Protein AF-A0A2P8DF38-F1 (afdb_monomer)

Nearest PDB structures (foldseek):
  5sva-assembly1_U  TM=5.992E-01  e=9.156E+00  Saccharomyces cerevisiae

Radius of gyration: 19.3 Å; Cα contacts (8 Å, |Δi|>4): 172; chains: 1; bounding box: 55×49×42 Å

Organism: NCBI:txid648780

Foldseek 3Di:
DPPLVLVLVLQCVVCPPPQLSNLLSQLCSQVVVCVQCVVQWDQDDPPPPVSRRIHGDLVVLVVCLVPPRPDDQLSSLSNQLSSCSNPVRDDDVVCSLVRHDPSSNLSSVQSVCRSVVHDSVVSPPPPPDPPVDPDDQDLVNVLVVLLVVLVVVLVCLVPVVVPDDPDDPVRVVVSVVSNVVSVVVNVVSVVVVD

pLDDT: mean 83.36, std 15.09, range [43.84, 98.25]

Mean predicted aligned error: 13.94 Å

Sequence (194 aa):
MTDTTALAAALATWAHGYLPDEAAVKLLTDSGMLRKVAHLARPGDEFDQDHTRMWIDWTEAADWLDNDGILSGGERRVIAAALSIAEARPVNLGEVLAGVDHNNARHILAALVHVAGLPRTELDRPEPFPSGTNEPVTFEQMRRESFRLLGEAQDVLRSDWRETADLTREQVEARERACAYIDIAKGALDEAGR

Secondary structure (DSSP, 8-state):
---HHHHHHHHHHHHTT-HHHHHHHHHHHHTT-HHHHGGGEEEPPTTSTTS--EEE-HHHHHHHHHHT----HHHHHHHHHHHHHHH-----HHHHHHTS-HHHHHHHHHHHHHHTT--GGGTSS-----TTSSSPPPHHHHHHHHHHHHHHHHHHHHHTTSSS----HHHHHHHHHHHHHHHHHHHHHHHHT-

Solvent-accessible surface area (backbone atoms only — not comparable to full-atom values): 11226 Å² total; per-residue (Å²): 131,83,60,62,67,63,49,46,54,30,35,48,62,54,23,59,94,40,49,36,41,38,20,21,52,48,31,28,49,79,60,60,46,38,80,79,51,53,87,54,48,37,77,50,55,94,81,44,92,74,72,64,42,30,42,69,53,62,68,61,49,49,53,38,57,77,76,69,55,91,60,55,72,38,60,46,37,54,54,49,50,29,43,23,53,52,70,66,46,90,74,61,62,70,60,40,54,74,50,35,56,73,67,52,40,50,34,52,51,53,22,54,34,43,48,68,73,44,77,65,74,73,78,70,49,72,77,71,74,77,80,84,49,101,62,82,81,47,70,68,58,54,45,56,49,50,52,50,56,51,45,52,54,48,48,48,68,63,54,64,62,73,79,73,64,92,71,50,71,67,56,52,54,50,49,53,50,51,49,51,51,44,53,50,51,50,51,54,51,56,60,76,71,111

Structure (mmCIF, N/CA/C/O backbone):
data_AF-A0A2P8DF38-F1
#
_entry.id   AF-A0A2P8DF38-F1
#
loop_
_atom_site.group_PDB
_atom_site.id
_atom_site.type_symbol
_atom_site.label_atom_id
_atom_site.label_alt_id
_atom_site.label_comp_id
_atom_site.label_asym_id
_atom_site.label_entity_id
_atom_site.label_seq_id
_atom_site.pdbx_PDB_ins_code
_atom_site.Cartn_x
_atom_site.Cartn_y
_atom_site.Cartn_z
_atom_site.occupancy
_atom_site.B_iso_or_equiv
_atom_site.auth_seq_id
_atom_site.auth_comp_id
_atom_site.auth_asym_id
_atom_site.auth_atom_id
_atom_site.pdbx_PDB_model_num
ATOM 1 N N . MET A 1 1 ? 19.664 7.413 4.945 1.00 48.25 1 MET A N 1
ATOM 2 C CA . MET A 1 1 ? 18.190 7.455 4.890 1.00 48.25 1 MET A CA 1
ATOM 3 C C . MET A 1 1 ? 17.823 6.944 3.511 1.00 48.25 1 MET A C 1
ATOM 5 O O . MET A 1 1 ? 18.198 7.596 2.548 1.00 48.25 1 MET A O 1
ATOM 9 N N . THR A 1 2 ? 17.280 5.732 3.404 1.00 62.56 2 THR A N 1
ATOM 10 C CA . THR A 1 2 ? 16.944 5.125 2.106 1.00 62.56 2 THR A CA 1
ATOM 11 C C . THR A 1 2 ? 15.873 5.973 1.435 1.00 62.56 2 THR A C 1
ATOM 13 O O . THR A 1 2 ? 14.835 6.231 2.047 1.00 62.56 2 THR A O 1
ATOM 16 N N . ASP A 1 3 ? 16.135 6.441 0.216 1.00 83.06 3 ASP A N 1
ATOM 17 C CA . ASP A 1 3 ? 15.143 7.168 -0.573 1.00 83.06 3 ASP A CA 1
ATOM 18 C C . ASP A 1 3 ? 14.009 6.203 -0.935 1.00 83.06 3 ASP A C 1
ATOM 20 O O . ASP A 1 3 ? 14.141 5.343 -1.805 1.00 83.06 3 ASP A O 1
ATOM 24 N N . THR A 1 4 ? 12.906 6.303 -0.193 1.00 85.62 4 THR A N 1
ATOM 25 C CA . THR A 1 4 ? 11.769 5.384 -0.309 1.00 85.62 4 THR A CA 1
ATOM 26 C C . THR A 1 4 ? 11.045 5.566 -1.644 1.00 85.62 4 THR A C 1
ATOM 28 O O . THR A 1 4 ? 10.438 4.619 -2.127 1.00 85.62 4 THR A O 1
ATOM 31 N N . THR A 1 5 ? 11.164 6.741 -2.271 1.00 86.69 5 THR A N 1
ATOM 32 C CA . THR A 1 5 ? 10.597 7.031 -3.594 1.00 86.69 5 THR A CA 1
ATOM 33 C C . THR A 1 5 ? 11.383 6.316 -4.687 1.00 86.69 5 THR A C 1
ATOM 35 O O . THR A 1 5 ? 10.797 5.651 -5.538 1.00 86.69 5 THR A O 1
ATOM 38 N N . ALA A 1 6 ? 12.717 6.406 -4.646 1.00 87.56 6 ALA A N 1
ATOM 39 C CA . ALA A 1 6 ? 13.575 5.686 -5.585 1.00 87.56 6 ALA A CA 1
ATOM 40 C C . ALA A 1 6 ? 13.421 4.164 -5.433 1.00 87.56 6 ALA A C 1
ATOM 42 O O . ALA A 1 6 ? 13.350 3.444 -6.427 1.00 87.56 6 ALA A O 1
ATOM 43 N N . LEU A 1 7 ? 13.308 3.681 -4.189 1.00 90.38 7 LEU A N 1
ATOM 44 C CA . LEU A 1 7 ? 13.051 2.269 -3.918 1.00 90.38 7 LEU A CA 1
ATOM 45 C C . LEU A 1 7 ? 11.685 1.820 -4.454 1.00 90.38 7 LEU A C 1
ATOM 47 O O . LEU A 1 7 ? 11.609 0.767 -5.078 1.00 90.38 7 LEU A O 1
ATOM 51 N N . ALA A 1 8 ? 10.628 2.613 -4.253 1.00 90.88 8 ALA A N 1
ATOM 52 C CA . ALA A 1 8 ? 9.298 2.300 -4.773 1.00 90.88 8 ALA A CA 1
ATOM 53 C C . ALA A 1 8 ? 9.312 2.129 -6.299 1.00 90.88 8 ALA A C 1
ATOM 55 O O . ALA A 1 8 ? 8.794 1.138 -6.802 1.00 90.88 8 ALA A O 1
ATOM 56 N N . ALA A 1 9 ? 9.971 3.038 -7.026 1.00 88.50 9 ALA A N 1
ATOM 57 C CA . ALA A 1 9 ? 10.095 2.948 -8.481 1.00 88.50 9 ALA A CA 1
ATOM 58 C C . ALA A 1 9 ? 10.880 1.700 -8.935 1.00 88.50 9 ALA A C 1
ATOM 60 O O . ALA A 1 9 ? 10.493 1.029 -9.894 1.00 88.50 9 ALA A O 1
ATOM 61 N N . ALA A 1 10 ? 11.963 1.357 -8.229 1.00 89.69 10 ALA A N 1
ATOM 62 C CA . ALA A 1 10 ? 12.756 0.169 -8.540 1.00 89.69 10 ALA A CA 1
ATOM 63 C C . ALA A 1 10 ? 11.966 -1.130 -8.299 1.00 89.69 10 ALA A C 1
ATOM 65 O O . ALA A 1 10 ? 11.989 -2.025 -9.141 1.00 89.69 10 ALA A O 1
ATOM 66 N N . LEU A 1 11 ? 11.221 -1.209 -7.192 1.00 92.44 11 LEU A N 1
ATOM 67 C CA . LEU A 1 11 ? 10.365 -2.356 -6.883 1.00 92.44 11 LEU A CA 1
ATOM 68 C C . LEU A 1 11 ? 9.173 -2.469 -7.836 1.00 92.44 11 LEU A C 1
ATOM 70 O O . LEU A 1 11 ? 8.826 -3.577 -8.225 1.00 92.44 11 LEU A O 1
ATOM 74 N N . ALA A 1 12 ? 8.570 -1.349 -8.243 1.00 91.12 12 ALA A N 1
ATOM 75 C CA . ALA A 1 12 ? 7.506 -1.346 -9.246 1.00 91.12 12 ALA A CA 1
ATOM 76 C C . ALA A 1 12 ? 8.014 -1.882 -10.593 1.00 91.12 12 ALA A C 1
ATOM 78 O O . ALA A 1 12 ? 7.346 -2.690 -11.230 1.00 91.12 12 ALA A O 1
ATOM 79 N N . THR A 1 13 ? 9.236 -1.499 -10.983 1.00 90.25 13 THR A N 1
ATOM 80 C CA . THR A 1 13 ? 9.899 -2.024 -12.188 1.00 90.25 13 THR A CA 1
ATOM 81 C C . THR A 1 13 ? 10.141 -3.530 -12.093 1.00 90.25 13 THR A C 1
ATOM 83 O O . THR A 1 13 ? 9.917 -4.244 -13.067 1.00 90.25 13 THR A O 1
ATOM 86 N N . TRP A 1 14 ? 10.589 -4.026 -10.935 1.00 90.69 14 TRP A N 1
ATOM 87 C CA . TRP A 1 14 ? 10.793 -5.460 -10.712 1.00 90.69 14 TRP A CA 1
ATOM 88 C C . TRP A 1 14 ? 9.483 -6.254 -10.756 1.00 90.69 14 TRP A C 1
ATOM 90 O O . TRP A 1 14 ? 9.418 -7.277 -11.431 1.00 90.69 14 TRP A O 1
ATOM 100 N N . ALA A 1 15 ? 8.450 -5.768 -10.069 1.00 91.50 15 ALA A N 1
ATOM 101 C CA . ALA A 1 15 ? 7.160 -6.438 -9.966 1.00 91.50 15 ALA A CA 1
ATOM 102 C C . ALA A 1 15 ? 6.367 -6.445 -11.285 1.00 91.50 15 ALA A C 1
ATOM 104 O O . ALA A 1 15 ? 5.436 -7.238 -11.445 1.00 91.50 15 ALA A O 1
ATOM 105 N N . HIS A 1 16 ? 6.714 -5.557 -12.222 1.00 88.31 16 HIS A N 1
ATOM 106 C CA . HIS A 1 16 ? 5.955 -5.347 -13.444 1.00 88.31 16 HIS A CA 1
ATOM 107 C C . HIS A 1 16 ? 5.739 -6.638 -14.247 1.00 88.31 16 HIS A C 1
ATOM 109 O O . HIS A 1 16 ? 6.677 -7.368 -14.572 1.00 88.31 16 HIS A O 1
ATOM 115 N N . GLY A 1 17 ? 4.485 -6.891 -14.618 1.00 86.38 17 GLY A N 1
ATOM 116 C CA . GLY A 1 17 ? 4.065 -8.070 -15.371 1.00 86.38 17 GLY A CA 1
ATOM 117 C C . GLY A 1 17 ? 3.620 -9.249 -14.504 1.00 86.38 17 GLY A C 1
ATOM 118 O O . GLY A 1 17 ? 3.085 -10.218 -15.048 1.00 86.38 17 GLY A O 1
ATOM 119 N N . TYR A 1 18 ? 3.766 -9.169 -13.176 1.00 91.88 18 TYR A N 1
ATOM 120 C CA . TYR A 1 18 ? 3.241 -10.164 -12.244 1.00 91.88 18 TYR A CA 1
ATOM 121 C C . TYR A 1 18 ? 2.309 -9.514 -11.211 1.00 91.88 18 TYR A C 1
ATOM 123 O O . TYR A 1 18 ? 2.733 -8.976 -10.192 1.00 91.88 18 TYR A O 1
ATOM 131 N N . LEU A 1 19 ? 0.999 -9.581 -11.490 1.00 92.12 19 LEU A N 1
ATOM 132 C CA . LEU A 1 19 ? -0.056 -8.878 -10.742 1.00 92.12 19 LEU A CA 1
ATOM 133 C C . LEU A 1 19 ? -0.002 -9.028 -9.206 1.00 92.12 19 LEU A C 1
ATOM 135 O O . LEU A 1 19 ? -0.283 -8.036 -8.530 1.00 92.12 19 LEU A O 1
ATOM 139 N N . PRO A 1 20 ? 0.325 -10.203 -8.625 1.00 96.38 20 PRO A N 1
ATOM 140 C CA . PRO A 1 20 ? 0.475 -10.332 -7.175 1.00 96.38 20 PRO A CA 1
ATOM 141 C C . PRO A 1 20 ? 1.579 -9.437 -6.602 1.00 96.38 20 PRO A C 1
ATOM 143 O O . PRO A 1 20 ? 1.331 -8.704 -5.642 1.00 96.38 20 PRO A O 1
ATOM 146 N N . ASP A 1 21 ? 2.761 -9.431 -7.221 1.00 95.12 21 ASP A N 1
ATOM 147 C CA . ASP A 1 21 ? 3.879 -8.595 -6.777 1.00 95.12 21 ASP A CA 1
ATOM 148 C C . ASP A 1 21 ? 3.571 -7.117 -7.008 1.00 95.12 21 ASP A C 1
ATOM 150 O O . ASP A 1 21 ? 3.809 -6.297 -6.121 1.00 95.12 21 ASP A O 1
ATOM 154 N N . GLU A 1 22 ? 2.970 -6.767 -8.152 1.00 95.06 22 GLU A N 1
ATOM 155 C CA . GLU A 1 22 ? 2.572 -5.383 -8.433 1.00 95.06 22 GLU A CA 1
ATOM 156 C C . GLU A 1 22 ? 1.607 -4.862 -7.362 1.00 95.06 22 GLU A C 1
ATOM 158 O O . GLU A 1 22 ? 1.811 -3.785 -6.798 1.00 95.06 22 GLU A O 1
ATOM 163 N N . ALA A 1 23 ? 0.571 -5.643 -7.041 1.00 96.81 23 ALA A N 1
ATOM 164 C CA . ALA A 1 23 ? -0.415 -5.286 -6.030 1.00 96.81 23 ALA A CA 1
ATOM 165 C C . ALA A 1 23 ? 0.212 -5.163 -4.635 1.00 96.81 23 ALA A C 1
ATOM 167 O O . ALA A 1 23 ? -0.114 -4.226 -3.902 1.00 96.81 23 ALA A O 1
ATOM 168 N N . ALA A 1 24 ? 1.111 -6.076 -4.263 1.00 97.88 24 ALA A N 1
ATOM 169 C CA . ALA A 1 24 ? 1.778 -6.057 -2.966 1.00 97.88 24 ALA A CA 1
ATOM 170 C C . ALA A 1 24 ? 2.739 -4.865 -2.827 1.00 97.88 24 ALA A C 1
ATOM 172 O O . ALA A 1 24 ? 2.680 -4.138 -1.831 1.00 97.88 24 ALA A O 1
ATOM 173 N N . VAL A 1 25 ? 3.576 -4.604 -3.836 1.00 96.06 25 VAL A N 1
ATOM 174 C CA . VAL A 1 25 ? 4.483 -3.443 -3.871 1.00 96.06 25 VAL A CA 1
ATOM 175 C C . VAL A 1 25 ? 3.693 -2.140 -3.818 1.00 96.06 25 VAL A C 1
ATOM 177 O O . VAL A 1 25 ? 4.029 -1.233 -3.047 1.00 96.06 25 VAL A O 1
ATOM 180 N N . LYS A 1 26 ? 2.608 -2.048 -4.589 1.00 95.06 26 LYS A N 1
ATOM 181 C CA . LYS A 1 26 ? 1.742 -0.872 -4.604 1.00 95.06 26 LYS A CA 1
ATOM 182 C C . LYS A 1 26 ? 1.027 -0.670 -3.268 1.00 95.06 26 LYS A C 1
ATOM 184 O O . LYS A 1 26 ? 1.002 0.451 -2.770 1.00 95.06 26 LYS A O 1
ATOM 189 N N . LEU A 1 27 ? 0.528 -1.740 -2.640 1.00 97.81 27 LEU A N 1
ATOM 190 C CA . LEU A 1 27 ? -0.051 -1.682 -1.294 1.00 97.81 27 LEU A CA 1
ATOM 191 C C . LEU A 1 27 ? 0.948 -1.099 -0.293 1.00 97.81 27 LEU A C 1
ATOM 193 O O . LEU A 1 27 ? 0.621 -0.148 0.410 1.00 97.81 27 LEU A O 1
ATOM 197 N N . LEU A 1 28 ? 2.170 -1.636 -0.256 1.00 97.31 28 LEU A N 1
ATOM 198 C CA . LEU A 1 28 ? 3.213 -1.172 0.659 1.00 97.31 28 LEU A CA 1
ATOM 199 C C . LEU A 1 28 ? 3.589 0.293 0.413 1.00 97.31 28 LEU A C 1
ATOM 201 O O . LEU A 1 28 ? 3.847 1.030 1.369 1.00 97.31 28 LEU A O 1
ATOM 205 N N . THR A 1 29 ? 3.632 0.714 -0.848 1.00 95.31 29 THR A N 1
ATOM 206 C CA . THR A 1 29 ? 3.995 2.080 -1.238 1.00 95.31 29 THR A CA 1
ATOM 207 C C . THR A 1 29 ? 2.898 3.071 -0.854 1.00 95.31 29 THR A C 1
ATOM 209 O O . THR A 1 29 ? 3.162 3.994 -0.082 1.00 95.31 29 THR A O 1
ATOM 212 N N . ASP A 1 30 ? 1.661 2.835 -1.298 1.00 90.88 30 ASP A N 1
ATOM 213 C CA . ASP A 1 30 ? 0.522 3.737 -1.087 1.00 90.88 30 ASP A CA 1
ATOM 214 C C . ASP A 1 30 ? 0.140 3.843 0.398 1.00 90.88 30 ASP A C 1
ATOM 216 O O . ASP A 1 30 ? -0.181 4.919 0.902 1.00 90.88 30 ASP A O 1
ATOM 220 N N . SER A 1 31 ? 0.244 2.741 1.150 1.00 91.94 31 SER A N 1
ATOM 221 C CA . SER A 1 31 ? -0.015 2.741 2.594 1.00 91.94 31 SER A CA 1
ATOM 222 C C . SER A 1 31 ? 1.144 3.319 3.422 1.00 91.94 31 SER A C 1
ATOM 224 O O . SER A 1 31 ? 1.074 3.360 4.654 1.00 91.94 31 SER A O 1
ATOM 226 N N . GLY A 1 32 ? 2.268 3.670 2.787 1.00 91.94 32 GLY A N 1
ATOM 227 C CA . GLY A 1 32 ? 3.492 4.104 3.458 1.00 91.94 32 GLY A CA 1
ATOM 228 C C . GLY A 1 32 ? 4.154 3.022 4.322 1.00 91.94 32 GLY A C 1
ATOM 229 O O . GLY A 1 32 ? 4.939 3.355 5.216 1.00 91.94 32 GLY A O 1
ATOM 230 N N . MET A 1 33 ? 3.839 1.739 4.107 1.00 95.25 33 MET A N 1
ATOM 231 C CA . MET A 1 33 ? 4.480 0.613 4.801 1.00 95.25 33 MET A CA 1
ATOM 232 C C . MET A 1 33 ? 5.831 0.238 4.194 1.00 95.25 33 MET A C 1
ATOM 234 O O . MET A 1 33 ? 6.643 -0.368 4.888 1.00 95.25 33 MET A O 1
ATOM 238 N N . LEU A 1 34 ? 6.139 0.681 2.971 1.00 94.69 34 LEU A N 1
ATOM 239 C CA . LEU A 1 34 ? 7.431 0.439 2.331 1.00 94.69 34 LEU A CA 1
ATOM 240 C C . LEU A 1 34 ? 8.600 0.879 3.224 1.00 94.69 34 LEU A C 1
ATOM 242 O O . LEU A 1 34 ? 9.572 0.153 3.369 1.00 94.69 34 LEU A O 1
ATOM 246 N N . ARG A 1 35 ? 8.477 2.000 3.945 1.00 93.38 35 ARG A N 1
ATOM 247 C CA . ARG A 1 35 ? 9.507 2.465 4.899 1.00 93.38 35 ARG A CA 1
ATOM 248 C C . ARG A 1 35 ? 9.825 1.470 6.025 1.00 93.38 35 ARG A C 1
ATOM 250 O O . ARG A 1 35 ? 10.895 1.559 6.615 1.00 93.38 35 ARG A O 1
ATOM 257 N N . LYS A 1 36 ? 8.883 0.584 6.369 1.00 92.94 36 LYS A N 1
ATOM 258 C CA . LYS A 1 36 ? 9.029 -0.424 7.431 1.00 92.94 36 LYS A CA 1
ATOM 259 C C . LYS A 1 36 ? 9.716 -1.685 6.938 1.00 92.94 36 LYS A C 1
ATOM 261 O O . LYS A 1 36 ? 10.320 -2.365 7.750 1.00 92.94 36 LYS A O 1
ATOM 266 N N . VAL A 1 37 ? 9.602 -1.973 5.644 1.00 93.44 37 VAL A N 1
ATOM 267 C CA . VAL A 1 37 ? 10.150 -3.175 5.002 1.00 93.44 37 VAL A CA 1
ATOM 268 C C . VAL A 1 37 ? 11.294 -2.856 4.037 1.00 93.44 37 VAL A C 1
ATOM 270 O O . VAL A 1 37 ? 11.866 -3.755 3.442 1.00 93.44 37 VAL A O 1
ATOM 273 N N . ALA A 1 38 ? 11.678 -1.584 3.890 1.00 92.25 38 ALA A N 1
ATOM 274 C CA . ALA A 1 38 ? 12.703 -1.143 2.945 1.00 92.25 38 ALA A CA 1
ATOM 275 C C . ALA A 1 38 ? 14.071 -1.805 3.172 1.00 92.25 38 ALA A C 1
ATOM 277 O O . ALA A 1 38 ? 14.835 -1.962 2.226 1.00 92.25 38 ALA A O 1
ATOM 278 N N . HIS A 1 39 ? 14.394 -2.195 4.409 1.00 91.56 39 HIS A N 1
ATOM 279 C CA . HIS A 1 39 ? 15.634 -2.913 4.734 1.00 91.56 39 HIS A CA 1
ATOM 280 C C . HIS A 1 39 ? 15.644 -4.372 4.253 1.00 91.56 39 HIS A C 1
ATOM 282 O O . HIS A 1 39 ? 16.703 -4.999 4.248 1.00 91.56 39 HIS A O 1
ATOM 288 N N . LEU A 1 40 ? 14.487 -4.902 3.854 1.00 91.69 40 LEU A N 1
ATOM 289 C CA . LEU A 1 40 ? 14.320 -6.246 3.297 1.00 91.69 40 LEU A CA 1
ATOM 290 C C . LEU A 1 40 ? 14.456 -6.257 1.771 1.00 91.69 40 LEU A C 1
ATOM 292 O O . LEU A 1 40 ? 14.551 -7.322 1.176 1.00 91.69 40 LEU A O 1
ATOM 296 N N . ALA A 1 41 ? 14.503 -5.085 1.129 1.00 91.62 41 ALA A N 1
ATOM 297 C CA . ALA A 1 41 ? 14.801 -5.013 -0.291 1.00 91.62 41 ALA A CA 1
ATOM 298 C C . ALA A 1 41 ? 16.252 -5.448 -0.563 1.00 91.62 41 ALA A C 1
ATOM 300 O O . ALA A 1 41 ? 17.171 -5.176 0.226 1.00 91.62 41 ALA A O 1
ATOM 301 N N . ARG A 1 42 ? 16.457 -6.124 -1.690 1.00 89.00 42 ARG A N 1
ATOM 302 C CA . ARG A 1 42 ? 17.742 -6.663 -2.136 1.00 89.00 42 ARG A CA 1
ATOM 303 C C . ARG A 1 42 ? 18.060 -6.166 -3.544 1.00 89.00 42 ARG A C 1
ATOM 305 O O . ARG A 1 42 ? 17.143 -6.026 -4.353 1.00 89.00 42 ARG A O 1
ATOM 312 N N . PRO A 1 43 ? 19.337 -5.896 -3.859 1.00 85.88 43 PRO A N 1
ATOM 313 C CA . PRO A 1 43 ? 19.740 -5.755 -5.249 1.00 85.88 43 PRO A CA 1
ATOM 314 C C . PRO A 1 43 ? 19.558 -7.100 -5.966 1.00 85.88 43 PRO A C 1
ATOM 316 O O . PRO A 1 43 ? 19.768 -8.154 -5.364 1.00 85.88 43 PRO A O 1
ATOM 319 N N . GLY A 1 44 ? 19.160 -7.062 -7.234 1.00 73.50 44 GLY A N 1
ATOM 320 C CA . GLY A 1 44 ? 19.140 -8.232 -8.106 1.00 73.50 44 GLY A CA 1
ATOM 321 C C . GLY A 1 44 ? 20.540 -8.814 -8.313 1.00 73.50 44 GLY A C 1
ATOM 322 O O . GLY A 1 44 ? 21.553 -8.130 -8.136 1.00 73.50 44 GLY A O 1
ATOM 323 N N . ASP A 1 45 ? 20.585 -10.095 -8.664 1.00 69.00 45 ASP A N 1
ATOM 324 C CA . ASP A 1 45 ? 21.825 -10.860 -8.778 1.00 69.00 45 ASP A CA 1
ATOM 325 C C . ASP A 1 45 ? 22.713 -10.372 -9.939 1.00 69.00 45 ASP A C 1
ATOM 327 O O . ASP A 1 45 ? 22.242 -9.805 -10.923 1.00 69.00 45 ASP A O 1
ATOM 331 N N . GLU A 1 46 ? 24.015 -10.676 -9.877 1.00 53.28 46 GLU A N 1
ATOM 332 C CA . GLU A 1 46 ? 25.018 -10.329 -10.905 1.00 53.28 46 GLU A CA 1
ATOM 333 C C . GLU A 1 46 ? 24.711 -10.922 -12.301 1.00 53.28 46 GLU A C 1
ATOM 335 O O . GLU A 1 46 ? 25.277 -10.490 -13.300 1.00 53.28 46 GLU A O 1
ATOM 340 N N . PHE A 1 47 ? 23.799 -11.894 -12.393 1.00 51.59 47 PHE A N 1
ATOM 341 C CA . PHE A 1 47 ? 23.369 -12.507 -13.655 1.00 51.59 47 PHE A CA 1
ATOM 342 C C . PHE A 1 47 ? 22.094 -11.893 -14.244 1.00 51.59 47 PHE A C 1
ATOM 344 O O . PHE A 1 47 ? 21.716 -12.249 -15.364 1.00 51.59 47 PHE A O 1
ATOM 351 N N . ASP A 1 48 ? 21.445 -10.974 -13.526 1.00 57.31 48 ASP A N 1
ATOM 352 C CA . ASP A 1 48 ? 20.401 -10.138 -14.099 1.00 57.31 48 ASP A CA 1
ATOM 353 C C . ASP A 1 48 ? 21.085 -9.059 -14.947 1.00 57.31 48 ASP A C 1
ATOM 355 O O . ASP A 1 48 ? 21.756 -8.170 -14.421 1.00 57.31 48 ASP A O 1
ATOM 359 N N . GLN A 1 49 ? 20.974 -9.169 -16.276 1.00 49.38 49 GLN A N 1
ATOM 360 C CA . GLN A 1 49 ? 21.699 -8.314 -17.233 1.00 49.38 49 GLN A CA 1
ATOM 361 C C . GLN A 1 49 ? 21.391 -6.820 -17.055 1.00 49.38 49 GLN A C 1
ATOM 363 O O . GLN A 1 49 ? 22.149 -5.977 -17.535 1.00 49.38 49 GLN A O 1
ATOM 368 N N . ASP A 1 50 ? 20.315 -6.497 -16.337 1.00 54.81 50 ASP A N 1
ATOM 369 C CA . ASP A 1 50 ? 19.945 -5.127 -16.019 1.00 54.81 50 ASP A CA 1
ATOM 370 C C . ASP A 1 50 ? 20.644 -4.569 -14.770 1.00 54.81 50 ASP A C 1
ATOM 372 O O . ASP A 1 50 ? 20.605 -3.356 -14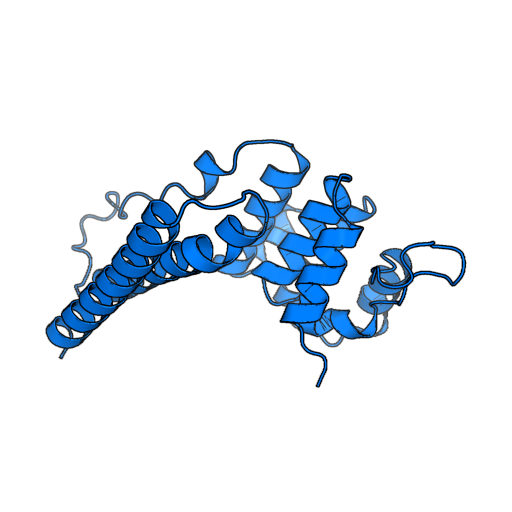.592 1.00 54.81 50 ASP A O 1
ATOM 376 N N . HIS A 1 51 ? 21.295 -5.372 -13.911 1.00 48.28 51 HIS A N 1
ATOM 377 C CA . HIS A 1 51 ? 22.090 -4.953 -12.731 1.00 48.28 51 HIS A CA 1
ATOM 378 C C . HIS A 1 51 ? 21.454 -3.890 -11.791 1.00 48.28 51 HIS A C 1
ATOM 380 O O . HIS A 1 51 ? 22.130 -3.328 -10.928 1.00 48.28 51 HIS A O 1
ATOM 386 N N . THR A 1 52 ? 20.167 -3.571 -11.947 1.00 54.25 52 THR A N 1
ATOM 387 C CA . THR A 1 52 ? 19.523 -2.388 -11.340 1.00 54.25 52 THR A CA 1
ATOM 388 C C . THR A 1 52 ? 18.153 -2.675 -10.744 1.00 54.25 52 THR A C 1
ATOM 390 O O . THR A 1 52 ? 17.530 -1.774 -10.181 1.00 54.25 52 THR A O 1
ATOM 393 N N . ARG A 1 53 ? 17.677 -3.919 -10.808 1.00 72.75 53 ARG A N 1
ATOM 394 C CA . ARG A 1 53 ? 16.363 -4.275 -10.276 1.00 72.75 53 ARG A CA 1
ATOM 395 C C . ARG A 1 53 ? 16.490 -4.562 -8.784 1.00 72.75 53 ARG A C 1
ATOM 397 O O . ARG A 1 53 ? 17.169 -5.497 -8.379 1.00 72.75 53 ARG A O 1
ATOM 404 N N . MET A 1 54 ? 15.893 -3.706 -7.959 1.00 87.50 54 MET A N 1
ATOM 405 C CA . MET A 1 54 ? 15.652 -4.029 -6.552 1.00 87.50 54 MET A CA 1
ATOM 406 C C . MET A 1 54 ? 14.472 -4.992 -6.484 1.00 87.50 54 MET A C 1
ATOM 408 O O . MET A 1 54 ? 13.508 -4.802 -7.218 1.00 87.50 54 MET A O 1
ATOM 412 N N . TRP A 1 55 ? 14.513 -5.961 -5.580 1.00 90.25 55 TRP A N 1
ATOM 413 C CA . TRP A 1 55 ? 13.403 -6.878 -5.328 1.00 90.25 55 TRP A CA 1
ATOM 414 C C . TRP A 1 55 ? 13.165 -7.053 -3.827 1.00 90.25 55 TRP A C 1
ATOM 416 O O . TRP A 1 55 ? 14.022 -6.694 -3.015 1.00 90.25 55 TRP A O 1
ATOM 426 N N . ILE A 1 56 ? 11.990 -7.555 -3.444 1.00 90.88 56 ILE A N 1
ATOM 427 C CA . ILE A 1 56 ? 11.698 -7.957 -2.062 1.00 90.88 56 ILE A CA 1
ATOM 428 C C . ILE A 1 56 ? 11.632 -9.477 -2.010 1.00 90.88 56 ILE A C 1
ATOM 430 O O . ILE A 1 56 ? 10.852 -10.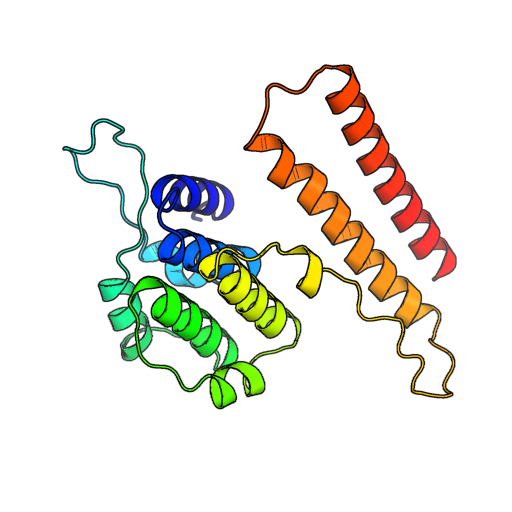088 -2.736 1.00 90.88 56 ILE A O 1
ATOM 434 N N . ASP A 1 57 ? 12.406 -10.068 -1.104 1.00 90.38 57 ASP A N 1
ATOM 435 C CA . ASP A 1 57 ? 12.212 -11.457 -0.709 1.00 90.38 57 ASP A CA 1
ATOM 436 C C . ASP A 1 57 ? 10.999 -11.538 0.223 1.00 90.38 57 ASP A C 1
ATOM 438 O O . ASP A 1 57 ? 11.040 -11.112 1.383 1.00 90.38 57 ASP A O 1
ATOM 442 N N . TRP A 1 58 ? 9.879 -12.021 -0.314 1.00 93.44 58 TRP A N 1
ATOM 443 C CA . TRP A 1 58 ? 8.628 -12.134 0.428 1.00 93.44 58 TRP A CA 1
ATOM 444 C C . TRP A 1 58 ? 8.708 -13.156 1.563 1.00 93.44 58 TRP A C 1
ATOM 446 O O . TRP A 1 58 ? 8.099 -12.930 2.612 1.00 93.44 58 TRP A O 1
ATOM 456 N N . THR A 1 59 ? 9.514 -14.207 1.405 1.00 92.12 59 THR A N 1
ATOM 457 C CA . THR A 1 59 ? 9.765 -15.200 2.450 1.00 92.12 59 THR A CA 1
ATOM 458 C C . THR A 1 59 ? 10.569 -14.568 3.590 1.00 92.12 59 THR A C 1
ATOM 460 O O . THR A 1 59 ? 10.178 -14.673 4.753 1.00 92.12 59 THR A O 1
ATOM 463 N N . GLU A 1 60 ? 11.626 -13.807 3.286 1.00 92.62 60 GLU A N 1
ATOM 464 C CA . GLU A 1 60 ? 12.374 -13.068 4.317 1.00 92.62 60 GLU A CA 1
ATOM 465 C C . GLU A 1 60 ? 11.489 -12.016 5.009 1.00 92.62 60 GLU A C 1
ATOM 467 O O . GLU A 1 60 ? 11.525 -11.842 6.230 1.00 92.62 60 GLU A O 1
ATOM 472 N N . ALA A 1 61 ? 10.641 -11.322 4.246 1.00 94.81 61 ALA A N 1
ATOM 473 C CA . ALA A 1 61 ? 9.705 -10.349 4.796 1.0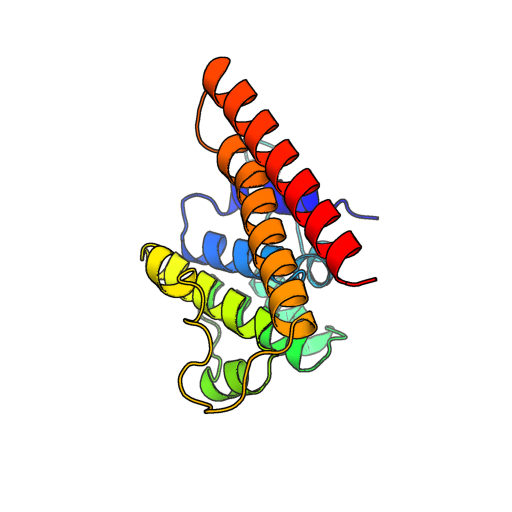0 94.81 61 ALA A CA 1
ATOM 474 C C . ALA A 1 61 ? 8.641 -10.990 5.697 1.00 94.81 61 ALA A C 1
ATOM 476 O O . ALA A 1 61 ? 8.226 -10.386 6.692 1.00 94.81 61 ALA A O 1
ATOM 477 N N . ALA A 1 62 ? 8.219 -12.210 5.375 1.00 95.12 62 ALA A N 1
ATOM 478 C CA . ALA A 1 62 ? 7.332 -13.013 6.195 1.00 95.12 62 ALA A CA 1
ATOM 479 C C . ALA A 1 62 ? 7.981 -13.415 7.522 1.00 95.12 62 ALA A C 1
ATOM 481 O O . ALA A 1 62 ? 7.367 -13.211 8.574 1.00 95.12 62 ALA A O 1
ATOM 482 N N . ASP A 1 63 ? 9.219 -13.899 7.475 1.00 95.19 63 ASP A N 1
ATOM 483 C CA . ASP A 1 63 ? 9.985 -14.263 8.665 1.00 95.19 63 ASP A CA 1
ATOM 484 C C . ASP A 1 63 ? 10.226 -13.047 9.567 1.00 95.19 63 ASP A C 1
ATOM 486 O O . ASP A 1 63 ? 10.007 -13.111 10.782 1.00 95.19 63 ASP A O 1
ATOM 490 N N . TRP A 1 64 ? 10.593 -11.907 8.978 1.00 95.69 64 TRP A N 1
ATOM 491 C CA . TRP A 1 64 ? 10.757 -10.654 9.710 1.00 95.69 64 TRP A CA 1
ATOM 492 C C . TRP A 1 64 ? 9.447 -10.193 10.359 1.00 95.69 64 TRP A C 1
ATOM 494 O O . TRP A 1 64 ? 9.450 -9.764 11.516 1.00 95.69 64 TRP A O 1
ATOM 504 N N . LEU A 1 65 ? 8.313 -10.287 9.652 1.00 95.50 65 LEU A N 1
ATOM 505 C CA . LEU A 1 65 ? 7.010 -9.907 10.203 1.00 95.50 65 LEU A CA 1
ATOM 506 C C . LEU A 1 65 ? 6.690 -10.726 11.459 1.00 95.50 65 LEU A C 1
ATOM 508 O O . LEU A 1 65 ? 6.221 -10.161 12.453 1.00 95.50 65 LEU A O 1
ATOM 512 N N . ASP A 1 66 ? 6.946 -12.031 11.423 1.00 93.69 66 ASP A N 1
ATOM 513 C CA . ASP A 1 66 ? 6.577 -12.957 12.491 1.00 93.69 66 ASP A CA 1
ATOM 514 C C . ASP A 1 66 ? 7.489 -12.833 13.719 1.00 93.69 66 ASP A C 1
ATOM 516 O O . ASP A 1 66 ? 7.000 -12.926 14.847 1.00 93.69 66 ASP A O 1
ATOM 520 N N . ASN A 1 67 ? 8.782 -12.561 13.515 1.00 91.31 67 ASN A N 1
ATOM 521 C CA . ASN A 1 67 ? 9.786 -12.670 14.576 1.00 91.31 67 ASN A CA 1
ATOM 522 C C . ASN A 1 67 ? 10.356 -11.325 15.056 1.00 91.31 67 ASN A C 1
ATOM 524 O O . ASN A 1 67 ? 10.597 -11.158 16.251 1.00 91.31 67 ASN A O 1
ATOM 528 N N . ASP A 1 68 ? 10.525 -10.347 14.162 1.00 86.25 68 ASP A N 1
ATOM 529 C CA . ASP A 1 68 ? 11.377 -9.172 14.413 1.00 86.25 68 ASP A CA 1
ATOM 530 C C . ASP A 1 68 ? 10.657 -7.824 14.222 1.00 86.25 68 ASP A C 1
ATOM 532 O O . ASP A 1 68 ? 11.150 -6.763 14.622 1.00 86.25 68 ASP A O 1
ATOM 536 N N . GLY A 1 69 ? 9.473 -7.836 13.608 1.00 79.38 69 GLY A N 1
ATOM 537 C CA . GLY A 1 69 ? 8.732 -6.636 13.235 1.00 79.38 69 GLY A CA 1
ATOM 538 C C . GLY A 1 69 ? 8.176 -5.855 14.430 1.00 79.38 69 GLY A C 1
ATOM 539 O O . GLY A 1 69 ? 7.119 -6.190 14.977 1.00 79.38 69 GLY A O 1
ATOM 540 N N . ILE A 1 70 ? 8.816 -4.733 14.777 1.00 89.19 70 ILE A N 1
ATOM 541 C CA . ILE A 1 70 ? 8.261 -3.743 15.714 1.00 89.19 70 ILE A CA 1
ATOM 542 C C . ILE A 1 70 ? 7.234 -2.876 14.976 1.00 89.19 70 ILE A C 1
ATOM 544 O O . ILE A 1 70 ? 7.554 -1.855 14.360 1.00 89.19 70 ILE A O 1
ATOM 548 N N . LEU A 1 71 ? 5.978 -3.313 15.032 1.00 92.50 71 LEU A N 1
ATOM 549 C CA . LEU A 1 71 ? 4.854 -2.736 14.301 1.00 92.50 71 LEU A CA 1
ATOM 550 C C . LEU A 1 71 ? 3.649 -2.570 15.222 1.00 92.50 71 LEU A C 1
ATOM 552 O O . LEU A 1 71 ? 3.385 -3.409 16.085 1.00 92.50 71 LEU A O 1
ATOM 556 N N . SER A 1 72 ? 2.871 -1.516 14.997 1.00 93.00 72 SER A N 1
ATOM 557 C CA . SER A 1 72 ? 1.514 -1.444 15.533 1.00 93.00 72 SER A CA 1
ATOM 558 C C . SER A 1 72 ? 0.633 -2.544 14.929 1.00 93.00 72 SER A C 1
ATOM 560 O O . SER A 1 72 ? 0.925 -3.103 13.869 1.00 93.00 72 SER A O 1
ATOM 562 N N . GLY A 1 73 ? -0.491 -2.841 15.588 1.00 91.94 73 GLY A N 1
ATOM 563 C CA . GLY A 1 73 ? -1.428 -3.859 15.108 1.00 91.94 73 GLY A CA 1
ATOM 564 C C . GLY A 1 73 ? -1.980 -3.573 13.705 1.00 91.94 73 GLY A C 1
ATOM 565 O O . GLY A 1 73 ? -2.173 -4.511 12.939 1.00 91.94 73 GLY A O 1
ATOM 566 N N . GLY A 1 74 ? -2.201 -2.301 13.357 1.00 92.19 74 GLY A N 1
ATOM 567 C CA . GLY A 1 74 ? -2.657 -1.902 12.022 1.00 92.19 74 GLY A CA 1
ATOM 568 C C . GLY A 1 74 ? -1.568 -2.072 10.960 1.00 92.19 74 GLY A C 1
ATOM 569 O O . GLY A 1 74 ? -1.804 -2.718 9.944 1.00 92.19 74 GLY A O 1
ATOM 570 N N . GLU A 1 75 ? -0.350 -1.583 11.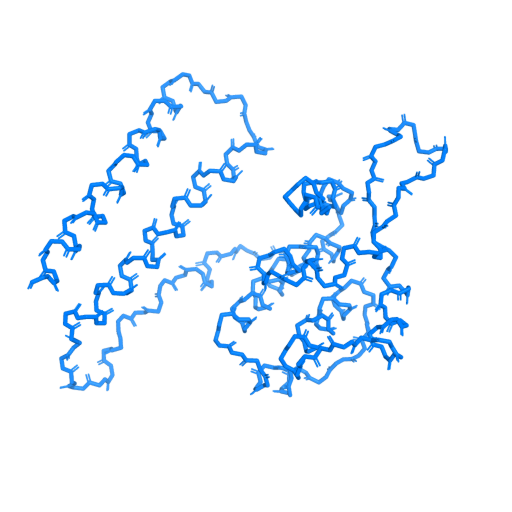226 1.00 95.25 75 GLU A N 1
ATOM 571 C CA . GLU A 1 75 ? 0.799 -1.737 10.313 1.00 95.25 75 GLU A CA 1
ATOM 572 C C . GLU A 1 75 ? 1.085 -3.218 10.017 1.00 95.25 75 GLU A C 1
ATOM 574 O O . GLU A 1 75 ? 1.264 -3.607 8.863 1.00 95.25 75 GLU A O 1
ATOM 579 N N . ARG A 1 76 ? 1.046 -4.065 11.055 1.00 96.88 76 ARG A N 1
ATOM 580 C CA . ARG A 1 76 ? 1.212 -5.518 10.931 1.00 96.88 76 ARG A CA 1
ATOM 581 C C . ARG A 1 76 ? 0.167 -6.144 10.005 1.00 96.88 76 ARG A C 1
ATOM 583 O O . ARG A 1 76 ? 0.527 -6.979 9.184 1.00 96.88 76 ARG A O 1
ATOM 590 N N . ARG A 1 77 ? -1.106 -5.745 10.108 1.00 97.38 77 ARG A N 1
ATOM 591 C CA . ARG A 1 77 ? -2.192 -6.266 9.253 1.00 97.38 77 ARG A CA 1
ATOM 592 C C . ARG A 1 77 ? -2.046 -5.833 7.796 1.00 97.38 77 ARG A C 1
ATOM 594 O O . ARG A 1 77 ? -2.320 -6.639 6.915 1.00 97.38 77 ARG A O 1
ATOM 601 N N . VAL A 1 78 ? -1.592 -4.605 7.537 1.00 98.06 78 VAL A N 1
ATOM 602 C CA . VAL A 1 78 ? -1.334 -4.128 6.166 1.00 98.06 78 VAL A CA 1
ATOM 603 C C . VAL A 1 78 ? -0.197 -4.919 5.519 1.00 98.06 78 VAL A C 1
ATOM 605 O O . VAL A 1 78 ? -0.351 -5.402 4.401 1.00 98.06 78 VAL A O 1
ATOM 608 N N . ILE A 1 79 ? 0.917 -5.119 6.231 1.00 97.69 79 ILE A N 1
ATOM 609 C CA . ILE A 1 79 ? 2.047 -5.911 5.717 1.00 97.69 79 ILE A CA 1
ATOM 610 C C . ILE A 1 79 ? 1.643 -7.384 5.546 1.00 97.69 79 ILE A C 1
ATOM 612 O O . ILE A 1 79 ? 1.959 -7.986 4.525 1.00 97.69 79 ILE A O 1
ATOM 616 N N . ALA A 1 80 ? 0.873 -7.950 6.482 1.00 97.62 80 ALA A N 1
ATOM 617 C CA . ALA A 1 80 ? 0.332 -9.302 6.343 1.00 97.62 80 ALA A CA 1
ATOM 618 C C . ALA A 1 80 ? -0.566 -9.445 5.103 1.00 97.62 80 ALA A C 1
ATOM 620 O O . ALA A 1 80 ? -0.488 -10.456 4.411 1.00 97.62 80 ALA A O 1
ATOM 621 N N . ALA A 1 81 ? -1.388 -8.437 4.793 1.00 98.25 81 ALA A N 1
ATOM 622 C CA . ALA A 1 81 ? -2.195 -8.426 3.577 1.00 98.25 81 ALA A CA 1
ATOM 623 C C . ALA A 1 81 ? -1.321 -8.388 2.312 1.00 98.25 81 ALA A C 1
ATOM 625 O O . ALA A 1 81 ? -1.582 -9.148 1.386 1.00 98.25 81 ALA A O 1
ATOM 626 N N . ALA A 1 82 ? -0.256 -7.578 2.287 1.00 98.19 82 ALA A N 1
ATOM 627 C CA . ALA A 1 82 ? 0.689 -7.550 1.166 1.00 98.19 82 ALA A CA 1
ATOM 628 C C . ALA A 1 82 ? 1.362 -8.916 0.942 1.00 98.19 82 ALA A C 1
ATOM 630 O O . ALA A 1 82 ? 1.375 -9.413 -0.180 1.00 98.19 82 ALA A O 1
ATOM 631 N N . LEU A 1 83 ? 1.831 -9.568 2.011 1.00 97.75 83 LEU A N 1
ATOM 632 C CA . LEU A 1 83 ? 2.418 -10.913 1.937 1.00 97.75 83 LEU A CA 1
ATOM 633 C C . LEU A 1 83 ? 1.400 -11.983 1.526 1.00 97.75 83 LEU A C 1
ATOM 635 O O . LEU A 1 83 ? 1.738 -12.937 0.833 1.00 97.75 83 LEU A O 1
ATOM 639 N N . SER A 1 84 ? 0.145 -11.832 1.954 1.00 97.88 84 SER A N 1
ATOM 640 C CA . SER A 1 84 ? -0.945 -12.711 1.532 1.00 97.88 84 SER A CA 1
ATOM 641 C C . SER A 1 84 ? -1.192 -12.619 0.032 1.00 97.88 84 SER A C 1
ATOM 643 O O . SER A 1 84 ? -1.392 -13.637 -0.621 1.00 97.88 84 SER A O 1
ATOM 645 N N . ILE A 1 85 ? -1.137 -11.405 -0.518 1.00 97.75 85 ILE A N 1
ATOM 646 C CA . ILE A 1 85 ? -1.289 -11.164 -1.951 1.00 97.75 85 ILE A CA 1
ATOM 647 C C . ILE A 1 85 ? -0.091 -11.736 -2.721 1.00 97.75 85 ILE A C 1
ATOM 649 O O . ILE A 1 85 ? -0.309 -12.467 -3.680 1.00 97.75 85 ILE A O 1
ATOM 653 N N . ALA A 1 86 ? 1.143 -11.453 -2.292 1.00 96.56 86 ALA A N 1
ATOM 654 C CA . ALA A 1 86 ? 2.358 -11.852 -3.008 1.00 96.56 86 ALA A CA 1
ATOM 655 C C . ALA A 1 86 ? 2.657 -13.365 -2.952 1.00 96.56 86 ALA A C 1
ATOM 657 O O . ALA A 1 86 ? 2.937 -13.985 -3.975 1.00 96.56 86 ALA A O 1
ATOM 658 N N . GLU A 1 87 ? 2.564 -13.977 -1.767 1.00 94.06 87 GLU A N 1
ATOM 659 C CA . GLU A 1 87 ? 2.996 -15.364 -1.511 1.00 94.06 87 GLU A CA 1
ATOM 660 C C . GLU A 1 87 ? 1.863 -16.289 -1.031 1.00 94.06 87 GLU A C 1
ATOM 662 O O . GLU A 1 87 ? 2.108 -17.383 -0.522 1.00 94.06 87 GLU A O 1
ATOM 667 N N . ALA A 1 88 ? 0.599 -15.876 -1.166 1.00 91.44 88 ALA A N 1
ATOM 668 C CA . ALA A 1 88 ? -0.558 -16.655 -0.712 1.00 91.44 88 ALA A CA 1
ATOM 669 C C . ALA A 1 88 ? -0.518 -17.025 0.790 1.00 91.44 88 ALA A C 1
ATOM 671 O O . A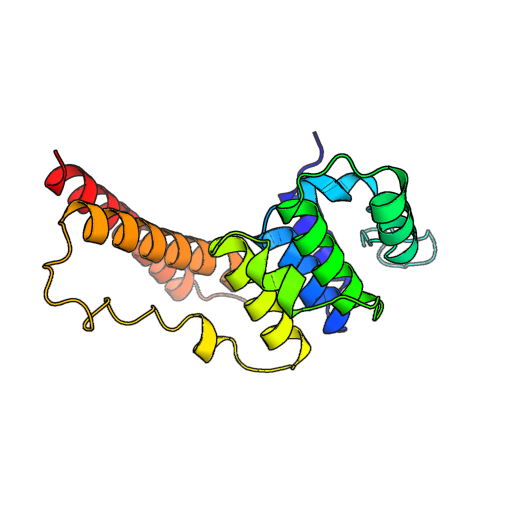LA A 1 88 ? -1.125 -18.015 1.215 1.00 91.44 88 ALA A O 1
ATOM 672 N N . ARG A 1 89 ? 0.162 -16.223 1.628 1.00 94.38 89 ARG A N 1
ATOM 673 C CA . ARG A 1 89 ? 0.154 -16.420 3.087 1.00 94.38 89 ARG A CA 1
ATOM 674 C C . ARG A 1 89 ? -1.272 -16.282 3.638 1.00 94.38 89 ARG A C 1
ATOM 676 O O . ARG A 1 89 ? -1.964 -15.318 3.307 1.00 94.38 89 ARG A O 1
ATOM 683 N N . PRO A 1 90 ? -1.739 -17.198 4.501 1.00 94.81 90 PRO A N 1
ATOM 684 C CA . PRO A 1 90 ? -3.106 -17.151 5.002 1.00 94.81 90 PRO A CA 1
ATOM 685 C C . PRO A 1 90 ? -3.315 -15.965 5.950 1.00 94.81 90 PRO A C 1
ATOM 687 O O . PRO A 1 90 ? -2.564 -15.778 6.906 1.00 94.81 90 PRO A O 1
ATOM 690 N N . VAL A 1 91 ? -4.386 -15.200 5.724 1.00 96.12 91 VAL A N 1
ATOM 691 C CA . VAL A 1 91 ? -4.849 -14.132 6.623 1.00 96.12 91 VAL A CA 1
ATOM 692 C C . VAL A 1 91 ? -6.357 -14.223 6.836 1.00 96.12 91 VAL A C 1
ATOM 694 O O . VAL A 1 91 ? -7.106 -14.635 5.950 1.00 96.12 91 VAL A O 1
ATOM 697 N N . ASN A 1 92 ? -6.828 -13.796 8.008 1.00 96.25 92 ASN A N 1
ATOM 698 C CA . ASN A 1 92 ? -8.254 -13.593 8.246 1.00 96.25 92 ASN A CA 1
ATOM 699 C C . ASN A 1 92 ? -8.652 -12.192 7.758 1.00 96.25 92 ASN A C 1
ATOM 701 O O . ASN A 1 92 ? -8.432 -11.204 8.457 1.00 96.25 92 ASN A O 1
ATOM 705 N N . LEU A 1 93 ? -9.249 -12.101 6.565 1.00 94.75 93 LEU A N 1
ATOM 706 C CA . LEU A 1 93 ? -9.633 -10.816 5.964 1.00 94.75 93 LEU A CA 1
ATOM 707 C C . LEU A 1 93 ? -10.586 -9.995 6.846 1.00 94.75 93 LEU A C 1
ATOM 709 O O . LEU A 1 93 ? -10.456 -8.774 6.897 1.00 94.75 93 LEU A O 1
ATOM 713 N N . GLY A 1 94 ? -11.504 -10.641 7.574 1.00 94.31 94 GLY A N 1
ATOM 714 C CA . GLY A 1 94 ? -12.420 -9.946 8.482 1.00 94.31 94 GLY A CA 1
ATOM 715 C C . GLY A 1 94 ? -11.676 -9.237 9.615 1.00 94.31 94 GLY A C 1
ATOM 716 O O . GLY A 1 94 ? -11.940 -8.073 9.905 1.00 94.31 94 GLY A O 1
ATOM 717 N N . GLU A 1 95 ? -10.687 -9.906 10.208 1.00 95.00 95 GLU A N 1
ATOM 718 C CA . GLU A 1 95 ? -9.833 -9.309 11.239 1.00 95.00 95 GLU A CA 1
ATOM 719 C C . GLU A 1 95 ? -8.849 -8.281 10.681 1.00 95.00 95 GLU A C 1
ATOM 721 O O . GLU A 1 95 ? -8.530 -7.307 11.366 1.00 95.00 95 GLU A O 1
ATOM 726 N N . VAL A 1 96 ? -8.338 -8.490 9.466 1.00 96.88 96 VAL A N 1
ATOM 727 C CA . VAL A 1 96 ? -7.467 -7.522 8.791 1.00 96.88 96 VAL A CA 1
ATOM 728 C C . VAL A 1 96 ? -8.223 -6.214 8.590 1.00 96.88 96 VAL A C 1
ATOM 730 O O . VAL A 1 96 ? -7.776 -5.183 9.085 1.00 96.88 96 VAL A O 1
ATOM 733 N N . LEU A 1 97 ? -9.391 -6.262 7.945 1.00 94.06 97 LEU A N 1
ATOM 734 C CA . LEU A 1 97 ? -10.160 -5.070 7.587 1.00 94.06 97 LEU A CA 1
ATOM 735 C C . LEU A 1 97 ? -10.756 -4.357 8.807 1.00 94.06 97 LEU A C 1
ATOM 737 O O . LEU A 1 97 ? -10.751 -3.132 8.850 1.00 94.06 97 LEU A O 1
ATOM 741 N N . ALA A 1 98 ? -11.218 -5.093 9.822 1.00 90.12 98 ALA A N 1
ATOM 742 C CA . ALA A 1 98 ? -11.728 -4.485 11.054 1.00 90.12 98 ALA A CA 1
ATOM 743 C C . ALA A 1 98 ? -10.621 -3.882 11.941 1.00 90.12 98 ALA A C 1
ATOM 745 O O . ALA A 1 98 ? -10.909 -3.098 12.844 1.00 90.12 98 ALA A O 1
ATOM 746 N N . GLY A 1 99 ? -9.363 -4.278 11.725 1.00 88.69 99 GLY A N 1
ATOM 747 C CA . GLY A 1 99 ? -8.224 -3.907 12.563 1.00 88.69 99 GLY A CA 1
ATOM 748 C C . GLY A 1 99 ? -7.313 -2.821 11.989 1.00 88.69 99 GLY A C 1
ATOM 749 O O . GLY A 1 99 ? -6.272 -2.547 12.592 1.00 88.69 99 GLY A O 1
ATOM 750 N N . VAL A 1 100 ? -7.663 -2.233 10.843 1.00 92.69 100 VAL A N 1
ATOM 751 C CA . VAL A 1 100 ? -6.933 -1.128 10.201 1.00 92.69 100 VAL A CA 1
ATOM 752 C C . VAL A 1 100 ? -7.798 0.132 10.143 1.00 92.69 100 VAL A C 1
ATOM 754 O O . VAL A 1 100 ? -9.022 0.066 10.224 1.00 92.69 100 VAL A O 1
ATOM 757 N N . ASP A 1 101 ? -7.168 1.300 10.014 1.00 84.81 101 ASP A N 1
ATOM 758 C CA . ASP A 1 101 ? -7.897 2.544 9.759 1.00 84.81 101 ASP A CA 1
ATOM 759 C C . ASP A 1 101 ? -8.497 2.586 8.340 1.00 84.81 101 ASP A C 1
ATOM 761 O O . ASP A 1 101 ? -8.180 1.772 7.470 1.00 84.81 101 ASP A O 1
ATOM 765 N N . HIS A 1 102 ? -9.364 3.573 8.105 1.00 83.69 102 HIS A N 1
ATOM 766 C CA . HIS A 1 102 ? -10.083 3.727 6.842 1.00 83.69 102 HIS A CA 1
ATOM 767 C C . HIS A 1 102 ? -9.155 3.870 5.624 1.00 83.69 102 HIS A C 1
ATOM 769 O O . HIS A 1 102 ? -9.442 3.305 4.571 1.00 83.69 102 HIS A O 1
ATOM 775 N N . ASN A 1 103 ? -8.028 4.576 5.754 1.00 85.06 103 ASN A N 1
ATOM 776 C CA . ASN A 1 103 ? -7.106 4.778 4.635 1.00 85.06 103 ASN A CA 1
ATOM 777 C C . ASN A 1 103 ? -6.403 3.467 4.279 1.00 85.06 103 ASN A C 1
ATOM 779 O O . ASN A 1 103 ? -6.356 3.073 3.117 1.00 85.06 103 ASN A O 1
ATOM 783 N N . ASN A 1 104 ? -5.914 2.747 5.286 1.00 89.31 104 ASN A N 1
ATOM 784 C CA . ASN A 1 104 ? -5.292 1.443 5.097 1.00 89.31 104 ASN A CA 1
ATOM 785 C C . ASN A 1 104 ? -6.276 0.398 4.547 1.00 89.31 104 ASN A C 1
ATOM 787 O O . ASN A 1 104 ? -5.898 -0.383 3.676 1.00 89.31 104 ASN A O 1
ATOM 791 N N . ALA A 1 105 ? -7.547 0.428 4.962 1.00 91.69 105 ALA A N 1
ATOM 792 C CA . ALA A 1 105 ? -8.588 -0.407 4.362 1.00 91.69 105 ALA A CA 1
ATOM 793 C C . ALA A 1 105 ? -8.769 -0.110 2.862 1.00 91.69 105 ALA A C 1
ATOM 795 O O . ALA A 1 105 ? -8.822 -1.040 2.057 1.00 91.69 105 ALA A O 1
ATOM 796 N N . ARG A 1 106 ? -8.804 1.172 2.465 1.00 91.88 106 ARG A N 1
ATOM 797 C CA . ARG A 1 106 ? -8.894 1.571 1.048 1.00 91.88 106 ARG A CA 1
ATOM 798 C C . ARG A 1 106 ? -7.696 1.083 0.232 1.00 91.88 106 ARG A C 1
ATOM 800 O O . ARG A 1 106 ? -7.898 0.574 -0.867 1.00 91.88 106 ARG A O 1
ATOM 807 N N . HIS A 1 107 ? -6.476 1.176 0.763 1.00 94.12 107 HIS A N 1
ATOM 808 C CA . HIS A 1 107 ? -5.283 0.663 0.077 1.00 94.12 107 HIS A CA 1
ATOM 809 C C . HIS A 1 107 ? -5.331 -0.856 -0.113 1.00 94.12 107 HIS A C 1
ATOM 811 O O . HIS A 1 107 ? -5.037 -1.340 -1.204 1.00 94.12 107 HIS A O 1
ATOM 817 N N . ILE A 1 108 ? -5.759 -1.606 0.909 1.00 96.25 108 ILE A N 1
ATOM 818 C CA . ILE A 1 108 ? -5.928 -3.064 0.807 1.00 96.25 108 ILE A CA 1
ATOM 819 C C . ILE A 1 108 ? -6.955 -3.404 -0.279 1.00 96.25 108 ILE A C 1
ATOM 821 O O . ILE A 1 108 ? -6.681 -4.237 -1.137 1.00 96.25 108 ILE A O 1
ATOM 825 N N . LEU A 1 109 ? -8.111 -2.733 -0.295 1.00 94.62 109 LEU A N 1
ATOM 826 C CA . LEU A 1 109 ? -9.124 -2.946 -1.333 1.00 94.62 109 LEU A CA 1
ATOM 827 C C . LEU A 1 109 ? -8.585 -2.624 -2.733 1.00 94.62 109 LEU A C 1
ATOM 829 O O . LEU A 1 109 ? -8.816 -3.394 -3.663 1.00 94.62 109 LEU A O 1
ATOM 833 N N . ALA A 1 110 ? -7.833 -1.530 -2.885 1.00 91.62 110 ALA A N 1
ATOM 834 C CA . ALA A 1 110 ? -7.219 -1.162 -4.158 1.00 91.62 110 ALA A CA 1
ATOM 835 C C . ALA A 1 110 ? -6.222 -2.224 -4.648 1.00 91.62 110 ALA A C 1
ATOM 837 O O . ALA A 1 110 ? -6.204 -2.539 -5.836 1.00 91.62 110 ALA A O 1
ATOM 838 N N . ALA A 1 111 ? -5.443 -2.818 -3.741 1.00 95.38 111 ALA A N 1
ATOM 839 C CA . ALA A 1 111 ? -4.538 -3.917 -4.063 1.00 95.38 111 ALA A CA 1
ATOM 840 C C . ALA A 1 111 ? -5.295 -5.189 -4.483 1.00 95.38 111 ALA A C 1
ATOM 842 O O . ALA A 1 111 ? -4.907 -5.840 -5.450 1.00 95.38 111 ALA A O 1
ATOM 843 N N . LEU A 1 112 ? -6.413 -5.511 -3.818 1.00 95.06 112 LEU A N 1
ATOM 844 C CA . LEU A 1 112 ? -7.267 -6.645 -4.194 1.00 95.06 112 LEU A CA 1
ATOM 845 C C . LEU A 1 112 ? -7.917 -6.456 -5.573 1.00 95.06 112 LEU A C 1
ATOM 847 O O . LEU A 1 112 ? -8.014 -7.403 -6.349 1.00 95.06 112 LEU A O 1
ATOM 851 N N . VAL A 1 113 ? -8.335 -5.233 -5.902 1.00 93.19 113 VAL A N 1
ATOM 852 C CA . VAL A 1 113 ? -8.838 -4.891 -7.241 1.00 93.19 113 VAL A CA 1
ATOM 853 C C . VAL A 1 113 ? -7.736 -5.023 -8.293 1.00 93.19 113 VAL A C 1
ATOM 855 O O . VAL A 1 113 ? -7.984 -5.608 -9.347 1.00 93.19 113 VAL A O 1
ATOM 858 N N . HIS A 1 114 ? -6.518 -4.562 -7.986 1.00 91.56 114 HIS A N 1
ATOM 859 C CA . HIS A 1 114 ? -5.359 -4.684 -8.878 1.00 91.56 114 HIS A CA 1
ATOM 860 C C . HIS A 1 114 ? -5.007 -6.143 -9.172 1.00 91.56 114 HIS A C 1
ATOM 862 O O . HIS A 1 114 ? -4.941 -6.532 -10.334 1.00 91.56 114 HIS A O 1
ATOM 868 N N . VAL A 1 115 ? -4.850 -6.978 -8.137 1.00 94.69 115 VAL A N 1
ATOM 869 C CA . VAL A 1 115 ? -4.494 -8.396 -8.327 1.00 94.6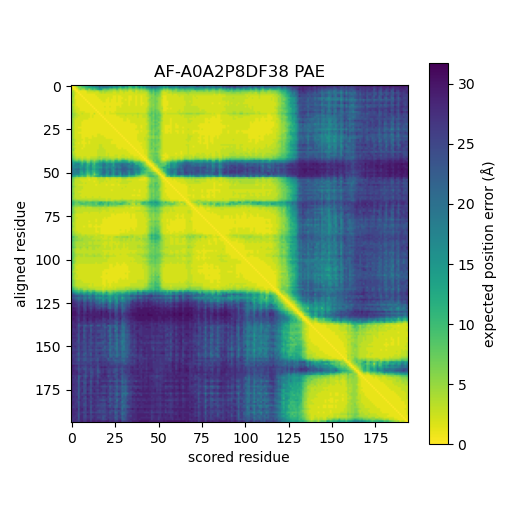9 115 VAL A CA 1
ATOM 870 C C . VAL A 1 115 ? -5.599 -9.183 -9.039 1.00 94.69 115 VAL A C 1
ATOM 872 O O . VAL A 1 115 ? -5.314 -10.131 -9.766 1.00 94.69 115 VAL A O 1
ATOM 875 N N . ALA A 1 116 ? -6.861 -8.768 -8.892 1.00 92.38 116 ALA A N 1
ATOM 876 C CA . ALA A 1 116 ? -7.988 -9.334 -9.630 1.00 92.38 116 ALA A CA 1
ATOM 877 C C . ALA A 1 116 ? -8.040 -8.893 -11.109 1.00 92.38 116 ALA A C 1
ATOM 879 O O . ALA A 1 116 ? -8.908 -9.363 -11.848 1.00 92.38 116 ALA A O 1
ATOM 880 N N . GLY A 1 117 ? -7.154 -7.990 -11.549 1.00 87.56 117 GLY A N 1
ATOM 881 C CA . GLY A 1 117 ? -7.153 -7.430 -12.902 1.00 87.56 117 GLY A CA 1
ATOM 882 C C . GLY A 1 117 ? -8.371 -6.547 -13.192 1.00 87.56 117 GLY A C 1
ATOM 883 O O . GLY A 1 117 ? -8.757 -6.382 -14.350 1.00 87.56 117 GLY A O 1
ATOM 884 N N . LEU A 1 118 ? -9.016 -6.020 -12.148 1.00 84.19 118 LEU A N 1
ATOM 885 C CA . LEU A 1 118 ? -10.217 -5.203 -12.267 1.00 84.19 118 LEU A CA 1
ATOM 886 C C . LEU A 1 118 ? -9.855 -3.715 -12.406 1.00 84.19 118 LEU A C 1
ATOM 888 O O . LEU A 1 118 ? -8.881 -3.248 -11.811 1.00 84.19 118 LEU A O 1
ATOM 892 N N . PRO A 1 119 ? -10.644 -2.929 -13.159 1.00 73.88 119 PRO A N 1
ATOM 893 C CA . PRO A 1 119 ? -10.427 -1.493 -13.249 1.00 73.88 119 PRO A CA 1
ATOM 894 C C . PRO A 1 119 ? -10.677 -0.819 -11.890 1.00 73.88 119 PRO A C 1
ATOM 896 O O . PRO A 1 119 ? -11.705 -1.033 -11.248 1.00 73.88 119 PRO A O 1
ATOM 899 N N . ARG A 1 120 ? -9.763 0.071 -11.477 1.00 65.19 120 ARG A N 1
ATOM 900 C CA . ARG A 1 120 ? -9.817 0.810 -10.194 1.00 65.19 120 ARG A CA 1
ATOM 901 C C . ARG A 1 120 ? -11.024 1.755 -10.054 1.00 65.19 120 ARG A C 1
ATOM 903 O O . ARG A 1 120 ? -11.340 2.214 -8.958 1.00 65.19 120 ARG A O 1
ATOM 910 N N . THR A 1 121 ? -11.734 2.001 -11.155 1.00 57.53 121 THR A N 1
ATOM 911 C CA . THR A 1 121 ? -12.845 2.953 -11.302 1.00 57.53 121 THR A CA 1
ATOM 912 C C . THR A 1 121 ? -13.999 2.742 -10.310 1.00 57.53 121 THR A C 1
ATOM 914 O O . THR A 1 121 ? -14.772 3.671 -10.084 1.00 57.53 121 THR A O 1
ATOM 917 N N . GLU A 1 122 ? -14.125 1.566 -9.686 1.00 51.97 122 GLU A N 1
ATOM 918 C CA . GLU A 1 122 ? -15.170 1.309 -8.683 1.00 51.97 122 GLU A CA 1
ATOM 919 C C . GLU A 1 122 ? -14.795 1.699 -7.241 1.00 51.97 122 GLU A C 1
ATOM 921 O O . GLU A 1 122 ? -15.686 2.064 -6.478 1.00 51.97 122 GLU A O 1
ATOM 926 N N . LEU A 1 123 ? -13.509 1.698 -6.863 1.00 54.50 123 LEU A N 1
ATOM 927 C CA . LEU A 1 123 ? -13.060 2.061 -5.502 1.00 54.50 123 LEU A CA 1
ATOM 928 C C . LEU A 1 123 ? -12.733 3.550 -5.342 1.00 54.50 123 LEU A C 1
ATOM 930 O O . LEU A 1 123 ? -12.831 4.105 -4.243 1.00 54.50 123 LEU A O 1
ATOM 934 N N . ASP A 1 124 ? -12.356 4.195 -6.445 1.00 48.78 124 ASP A N 1
ATOM 935 C CA . ASP A 1 124 ? -12.061 5.629 -6.502 1.00 48.78 124 ASP A CA 1
ATOM 936 C C . ASP A 1 124 ? -13.314 6.477 -6.747 1.00 48.78 124 ASP A C 1
ATOM 938 O O . ASP A 1 124 ? -13.223 7.705 -6.815 1.00 48.78 124 ASP A O 1
ATOM 942 N N . ARG A 1 125 ? -14.506 5.863 -6.850 1.00 43.84 125 ARG A N 1
ATOM 943 C CA . ARG A 1 125 ? -15.743 6.642 -6.789 1.00 43.84 125 ARG A CA 1
ATOM 944 C C . ARG A 1 125 ? -15.730 7.339 -5.423 1.00 43.84 125 ARG A C 1
ATOM 946 O O . ARG A 1 125 ? -15.670 6.635 -4.412 1.00 43.84 125 ARG A O 1
ATOM 953 N N . PRO A 1 126 ? -15.743 8.686 -5.364 1.00 45.06 126 PRO A N 1
ATOM 954 C CA . PRO A 1 126 ? -15.875 9.360 -4.087 1.00 45.06 126 PRO A CA 1
ATOM 955 C C . PRO A 1 126 ? -17.119 8.779 -3.426 1.00 45.06 126 PRO A C 1
ATOM 957 O O . PRO A 1 126 ? -18.152 8.649 -4.095 1.00 45.06 126 PRO A O 1
ATOM 960 N N . GLU A 1 127 ? -16.997 8.371 -2.159 1.00 50.00 127 GLU A N 1
ATOM 961 C CA . GLU A 1 127 ? -18.173 8.093 -1.339 1.00 50.00 127 GLU A CA 1
ATOM 962 C C . GLU A 1 127 ? -19.149 9.239 -1.626 1.00 50.00 127 GLU A C 1
ATOM 964 O O . GLU A 1 127 ? -18.751 10.407 -1.495 1.00 50.00 127 GLU A O 1
ATOM 969 N N . PRO A 1 128 ? -20.365 8.965 -2.138 1.00 48.69 128 PRO A N 1
ATOM 970 C CA . PRO A 1 128 ? -21.343 10.027 -2.256 1.00 48.69 128 PRO A CA 1
ATOM 971 C C . PRO A 1 128 ? -21.405 10.691 -0.883 1.00 48.69 128 PRO A C 1
ATOM 973 O O . PRO A 1 128 ? -21.383 9.984 0.128 1.00 48.69 128 PRO A O 1
ATOM 976 N N . PHE A 1 129 ? -21.418 12.033 -0.849 1.00 51.53 129 PHE A N 1
ATOM 977 C CA . PHE A 1 129 ? -21.636 12.785 0.390 1.00 51.53 129 PHE A CA 1
ATOM 978 C C . PHE A 1 129 ? -22.634 12.015 1.247 1.00 51.53 129 PHE A C 1
ATOM 980 O O . PHE A 1 129 ? -23.636 11.592 0.664 1.00 51.53 129 PHE A O 1
ATOM 987 N N . PRO A 1 130 ? -22.391 11.802 2.554 1.00 51.91 130 PRO A N 1
ATOM 988 C CA . PRO A 1 130 ? -23.311 11.054 3.395 1.00 51.91 130 PRO A CA 1
ATOM 989 C C . PRO A 1 130 ? -24.682 11.735 3.346 1.00 51.91 130 PRO A C 1
ATOM 991 O O . PRO A 1 130 ? -24.988 12.640 4.108 1.00 51.91 130 PRO A O 1
ATOM 994 N N . SER A 1 131 ? -25.518 11.309 2.403 1.00 48.62 131 SER A N 1
ATOM 995 C CA . SER A 1 131 ? -26.864 11.817 2.171 1.00 48.62 131 SER A CA 1
ATOM 996 C C . SER A 1 131 ? -27.865 11.071 3.049 1.00 48.62 131 SER A C 1
ATOM 998 O O . SER A 1 131 ? -29.066 11.294 2.950 1.00 48.62 131 SER A O 1
ATOM 1000 N N . GLY A 1 132 ? -27.369 10.145 3.880 1.00 49.97 132 GLY A N 1
ATOM 1001 C CA . GLY A 1 132 ? -28.146 9.322 4.800 1.00 49.97 132 GLY A CA 1
ATOM 1002 C C . GLY A 1 132 ? -28.300 9.918 6.199 1.00 49.97 132 GLY A C 1
ATOM 1003 O O . GLY A 1 132 ? -29.137 9.443 6.961 1.00 49.97 132 GLY A O 1
ATOM 1004 N N . THR A 1 133 ? -27.544 10.960 6.549 1.00 50.47 133 THR A N 1
ATOM 1005 C CA . THR A 1 133 ? -27.741 11.709 7.794 1.00 50.47 133 THR A CA 1
ATOM 1006 C C . THR A 1 133 ? -28.381 13.044 7.447 1.00 50.47 133 THR A C 1
ATOM 1008 O O . THR A 1 133 ? -27.796 13.828 6.711 1.00 50.47 133 THR A O 1
ATOM 1011 N N . ASN A 1 134 ? -29.562 13.334 7.995 1.00 55.25 134 ASN A N 1
ATOM 1012 C CA . ASN A 1 134 ? -30.250 14.636 7.901 1.00 55.25 134 ASN A CA 1
ATOM 1013 C C . ASN A 1 134 ? -29.467 15.803 8.557 1.00 55.25 134 ASN A C 1
ATOM 1015 O O . ASN A 1 134 ? -30.045 16.828 8.910 1.00 55.25 134 ASN A O 1
ATOM 1019 N N . GLU A 1 135 ? -28.163 15.643 8.765 1.00 56.81 135 GLU A N 1
ATOM 1020 C CA . GLU A 1 135 ? -27.293 16.599 9.420 1.00 56.81 135 GLU A CA 1
ATOM 1021 C C . GLU A 1 135 ? -26.468 17.322 8.346 1.00 56.81 135 GLU A C 1
ATOM 1023 O O . GLU A 1 135 ? -25.811 16.667 7.531 1.00 56.81 135 GLU A O 1
ATOM 1028 N N . PRO A 1 136 ? -26.534 18.662 8.273 1.00 59.75 136 PRO A N 1
ATOM 1029 C CA . PRO A 1 136 ? -25.801 19.410 7.266 1.00 59.75 136 PRO A CA 1
ATOM 1030 C C . PRO A 1 136 ? -24.296 19.220 7.475 1.00 59.75 136 PRO A C 1
ATOM 1032 O O . PRO A 1 136 ? -23.772 19.469 8.561 1.00 59.75 136 PRO A O 1
ATOM 1035 N N . VAL A 1 137 ? -23.603 18.796 6.416 1.00 69.62 137 VAL A N 1
ATOM 1036 C CA . VAL A 1 137 ? -22.139 18.688 6.394 1.00 69.62 137 VAL A CA 1
ATOM 1037 C C . VAL A 1 137 ? -21.550 20.045 6.777 1.00 69.62 137 VAL A C 1
ATOM 1039 O O . VAL A 1 137 ? -21.966 21.081 6.253 1.00 69.62 137 VAL A O 1
ATOM 1042 N N . THR A 1 138 ? -20.597 20.065 7.707 1.00 84.19 138 THR A N 1
ATOM 1043 C CA . THR A 1 138 ? -19.975 21.326 8.120 1.00 84.19 138 THR A CA 1
ATOM 1044 C C . THR A 1 138 ? -19.010 21.820 7.048 1.00 84.19 138 THR A C 1
ATOM 1046 O O . THR A 1 138 ? -18.421 21.031 6.306 1.00 84.19 138 THR A O 1
ATOM 1049 N N . PHE A 1 139 ? -18.798 23.136 6.985 1.00 84.19 139 PHE A N 1
ATOM 1050 C CA . PHE A 1 139 ? -17.804 23.717 6.082 1.00 84.19 139 PHE A CA 1
ATOM 1051 C C . PHE A 1 139 ? -16.418 23.084 6.282 1.00 84.19 139 PHE A C 1
ATOM 1053 O O . PHE A 1 139 ? -15.744 22.766 5.312 1.00 84.19 139 PHE A O 1
ATOM 1060 N N . GLU A 1 140 ? -16.028 22.798 7.527 1.00 82.31 140 GLU A N 1
ATOM 1061 C CA . GLU A 1 140 ? -14.738 22.169 7.830 1.00 82.31 140 GLU A CA 1
ATOM 1062 C C . GLU A 1 140 ? -14.638 20.733 7.298 1.00 82.31 140 GLU A C 1
ATOM 1064 O O . GLU A 1 140 ? -13.594 20.320 6.792 1.00 82.31 140 GLU A O 1
ATOM 1069 N N . GLN A 1 141 ? -15.734 19.973 7.357 1.00 77.56 141 GLN A N 1
ATOM 1070 C CA . GLN A 1 141 ? -15.801 18.640 6.760 1.00 77.56 141 GLN A CA 1
ATOM 1071 C C . GLN A 1 141 ? -15.697 18.715 5.232 1.00 77.56 141 GLN A C 1
ATOM 1073 O O . GLN A 1 141 ? -14.909 17.968 4.651 1.00 77.56 141 GLN A O 1
ATOM 1078 N N . MET A 1 142 ? -16.420 19.643 4.590 1.00 81.75 142 MET A N 1
ATOM 1079 C CA . MET A 1 142 ? -16.318 19.869 3.141 1.00 81.75 142 MET A CA 1
ATOM 1080 C C . MET A 1 142 ? -14.913 20.319 2.737 1.00 81.75 142 MET A C 1
ATOM 1082 O O . MET A 1 142 ? -14.384 19.847 1.730 1.00 81.75 142 MET A O 1
ATOM 1086 N N . ARG A 1 143 ? -14.293 21.201 3.528 1.00 85.62 143 ARG A N 1
ATOM 1087 C CA . ARG A 1 143 ? -12.942 21.714 3.300 1.00 85.62 143 ARG A C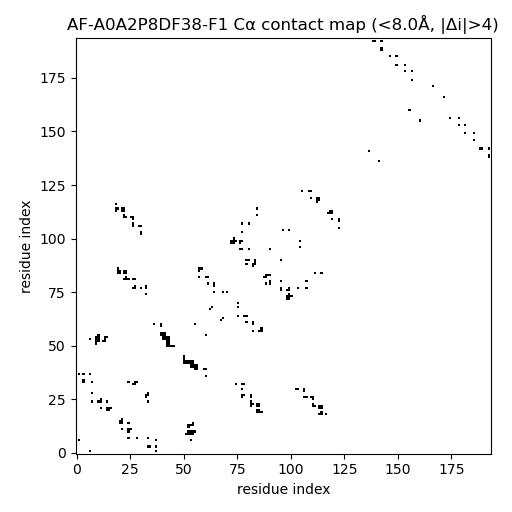A 1
ATOM 1088 C C . ARG A 1 143 ? -11.939 20.572 3.354 1.00 85.62 143 ARG A C 1
ATOM 1090 O O . ARG A 1 143 ? -11.254 20.328 2.367 1.00 85.62 143 ARG A O 1
ATOM 1097 N N . ARG A 1 144 ? -11.906 19.819 4.458 1.00 79.62 144 ARG A N 1
ATOM 1098 C CA . ARG A 1 144 ? -10.996 18.677 4.644 1.00 79.62 144 ARG A CA 1
ATOM 1099 C C . ARG A 1 144 ? -11.115 17.657 3.512 1.00 79.62 144 ARG A C 1
ATOM 1101 O O . ARG A 1 144 ? -10.101 17.183 3.009 1.00 79.62 144 ARG A O 1
ATOM 1108 N N . GLU A 1 145 ? -12.339 17.352 3.099 1.00 79.50 145 GLU A N 1
ATOM 1109 C CA . GLU A 1 145 ? -12.588 16.403 2.017 1.00 79.50 145 GLU A CA 1
ATOM 1110 C C . GLU A 1 145 ? -12.167 16.943 0.644 1.00 79.50 145 GLU A C 1
ATOM 1112 O O . GLU A 1 145 ? -11.531 16.239 -0.138 1.00 79.50 145 GLU A O 1
ATOM 1117 N N . SER A 1 146 ? -12.424 18.223 0.373 1.00 84.94 146 SER A N 1
ATOM 1118 C CA . SER A 1 146 ? -11.954 18.876 -0.853 1.00 84.94 146 SER A CA 1
ATOM 1119 C C . SER A 1 146 ? -10.425 18.883 -0.930 1.00 84.94 146 SER A C 1
ATOM 1121 O O . SER A 1 146 ? -9.864 18.605 -1.986 1.00 84.94 146 SER A O 1
ATOM 1123 N N . PHE A 1 147 ? -9.734 19.123 0.189 1.00 84.69 147 PHE A N 1
ATOM 1124 C CA . PHE A 1 147 ? -8.273 19.027 0.255 1.00 84.69 147 PHE A CA 1
ATOM 1125 C C . PHE A 1 147 ? -7.764 17.616 -0.050 1.00 84.69 147 PHE A C 1
ATOM 1127 O O . PHE A 1 147 ? -6.767 17.487 -0.764 1.00 84.69 147 PHE A O 1
ATOM 1134 N N . ARG A 1 148 ? -8.450 16.578 0.448 1.00 85.69 148 ARG A N 1
ATOM 1135 C CA . ARG A 1 148 ? -8.129 15.174 0.156 1.00 85.69 148 ARG A CA 1
ATOM 1136 C C . ARG A 1 148 ? -8.235 14.890 -1.344 1.00 85.69 148 ARG A C 1
ATOM 1138 O O . ARG A 1 148 ? -7.247 14.496 -1.953 1.00 85.69 148 ARG A O 1
ATOM 1145 N N . LEU A 1 149 ? -9.391 15.178 -1.946 1.00 80.94 149 LEU A N 1
ATOM 1146 C CA . LEU A 1 149 ? -9.658 14.933 -3.372 1.00 80.94 149 LEU A CA 1
ATOM 1147 C C . LEU A 1 149 ? -8.708 15.711 -4.293 1.00 80.94 149 LEU A C 1
ATOM 1149 O O . LEU A 1 149 ? -8.190 15.174 -5.270 1.00 80.94 149 LEU A O 1
ATOM 1153 N N . LEU A 1 150 ? -8.446 16.980 -3.972 1.00 88.50 150 LEU A N 1
ATOM 1154 C CA . LEU A 1 150 ? -7.505 17.814 -4.719 1.00 88.50 150 LEU A CA 1
ATOM 1155 C C . LEU A 1 150 ? -6.053 17.338 -4.556 1.00 88.50 150 LEU A C 1
ATOM 1157 O O . LEU A 1 150 ? -5.250 17.513 -5.468 1.00 88.50 150 LEU A O 1
ATOM 1161 N N . GLY A 1 151 ? -5.694 16.765 -3.404 1.00 81.50 151 GLY A N 1
ATOM 1162 C CA . GLY A 1 151 ? -4.407 16.100 -3.187 1.00 81.50 151 GLY A CA 1
ATOM 1163 C C . GLY A 1 151 ? -4.247 14.870 -4.073 1.00 81.50 151 GLY A C 1
ATOM 1164 O O . GLY A 1 151 ? -3.299 14.806 -4.845 1.00 81.50 151 GLY A O 1
ATOM 1165 N N . GLU A 1 152 ? -5.226 13.968 -4.048 1.00 79.56 152 GLU A N 1
ATOM 1166 C CA . GLU A 1 152 ? -5.220 12.738 -4.851 1.00 79.56 152 GLU A CA 1
ATOM 1167 C C . GLU A 1 152 ? -5.131 13.027 -6.353 1.00 79.56 152 GLU A C 1
ATOM 1169 O O . GLU A 1 152 ? -4.308 12.439 -7.052 1.00 79.56 152 GLU A O 1
ATOM 1174 N N . ALA A 1 153 ? -5.913 13.989 -6.853 1.00 81.44 153 ALA A N 1
ATOM 1175 C CA . ALA A 1 153 ? -5.839 14.403 -8.253 1.00 81.44 153 ALA A CA 1
ATOM 1176 C C . ALA A 1 153 ? -4.447 14.944 -8.627 1.00 81.44 153 ALA A C 1
ATOM 1178 O O . ALA A 1 153 ? -3.947 14.682 -9.721 1.00 81.44 153 ALA A O 1
ATOM 1179 N N . GLN A 1 154 ? -3.808 15.691 -7.723 1.00 85.19 154 GLN A N 1
ATOM 1180 C CA . GLN A 1 154 ? -2.467 16.232 -7.936 1.00 85.19 154 GLN A CA 1
ATOM 1181 C C . GLN A 1 154 ? -1.397 15.134 -7.938 1.00 85.19 154 GLN A C 1
ATOM 1183 O O . GLN A 1 154 ? -0.453 15.218 -8.725 1.00 85.19 154 GLN A O 1
ATOM 1188 N N . ASP A 1 155 ? -1.549 14.116 -7.093 1.00 77.25 155 ASP A N 1
ATOM 1189 C CA . ASP A 1 155 ? -0.631 12.982 -7.021 1.00 77.25 155 ASP A CA 1
ATOM 1190 C C . ASP A 1 155 ? -0.732 12.115 -8.281 1.00 77.25 155 ASP A C 1
ATOM 1192 O O . ASP A 1 155 ? 0.291 11.885 -8.921 1.00 77.25 155 ASP A O 1
ATOM 1196 N N . VAL A 1 156 ? -1.946 11.782 -8.738 1.00 77.38 156 VAL A N 1
ATOM 1197 C CA . VAL A 1 156 ? -2.188 11.060 -10.008 1.00 77.38 156 VAL A CA 1
ATOM 1198 C C . VAL A 1 156 ? -1.586 11.800 -11.206 1.00 77.38 156 VAL A C 1
ATOM 1200 O O . VAL A 1 156 ? -0.902 11.208 -12.040 1.00 77.38 156 VAL A O 1
ATOM 1203 N N . LEU A 1 157 ? -1.782 13.123 -11.288 1.00 80.25 157 LEU A N 1
ATOM 1204 C CA . LEU A 1 157 ? -1.197 13.941 -12.359 1.00 80.25 157 LEU A CA 1
ATOM 1205 C C . LEU A 1 157 ? 0.341 13.944 -12.333 1.00 80.25 157 LEU A C 1
ATOM 1207 O O . LEU A 1 157 ? 0.972 14.222 -13.357 1.00 80.25 157 LEU A O 1
ATOM 1211 N N . ARG A 1 158 ? 0.959 13.665 -11.180 1.00 75.62 158 ARG A N 1
ATOM 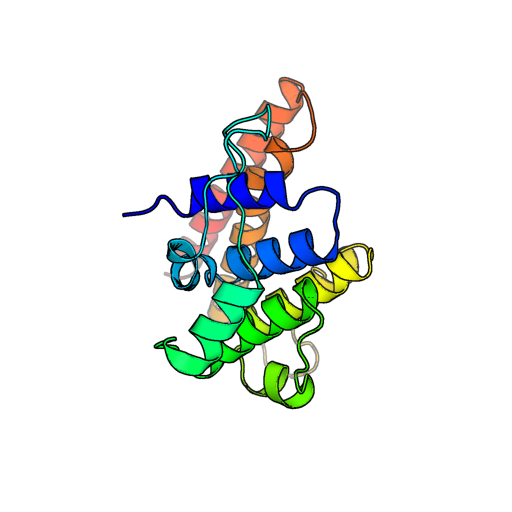1212 C CA . ARG A 1 158 ? 2.417 13.631 -11.004 1.00 75.62 158 ARG A CA 1
ATOM 1213 C C . ARG A 1 158 ? 3.015 12.235 -11.197 1.00 75.62 158 ARG A C 1
ATOM 1215 O O . ARG A 1 158 ? 4.119 12.168 -11.744 1.00 75.62 158 ARG A O 1
ATOM 1222 N N . SER A 1 159 ? 2.336 11.173 -10.758 1.00 64.62 159 SER A N 1
ATOM 1223 C CA . SER A 1 159 ? 2.820 9.784 -10.799 1.00 64.62 159 SER A CA 1
ATOM 1224 C C . SER A 1 159 ? 2.511 9.095 -12.126 1.00 64.62 159 SER A C 1
ATOM 1226 O O . SER A 1 159 ? 3.428 8.698 -12.841 1.00 64.62 159 SER A O 1
ATOM 1228 N N . ASP A 1 160 ? 1.236 9.030 -12.508 1.00 56.06 160 ASP A N 1
ATOM 1229 C CA . ASP A 1 160 ? 0.750 8.073 -13.517 1.00 56.06 160 ASP A CA 1
ATOM 1230 C C . ASP A 1 160 ? 1.132 8.488 -14.945 1.00 56.06 160 ASP A C 1
ATOM 1232 O O . ASP A 1 160 ? 1.207 7.678 -15.869 1.00 56.06 160 ASP A O 1
ATOM 1236 N N . TRP A 1 161 ? 1.430 9.774 -15.133 1.00 62.28 161 TRP A N 1
ATOM 1237 C CA . TRP A 1 161 ? 1.847 10.339 -16.416 1.00 62.28 161 TRP A CA 1
ATOM 1238 C C . TRP A 1 161 ? 3.341 10.171 -16.715 1.00 62.28 161 TRP A C 1
ATOM 1240 O O . TRP A 1 161 ? 3.773 10.517 -17.814 1.00 62.28 161 TRP A O 1
ATOM 1250 N N . ARG A 1 162 ? 4.145 9.674 -15.765 1.00 52.50 162 ARG A N 1
ATOM 1251 C CA . ARG A 1 162 ? 5.575 9.395 -15.992 1.00 52.50 162 ARG A CA 1
ATOM 1252 C C . ARG A 1 162 ? 5.840 7.994 -16.541 1.00 52.50 162 ARG A C 1
ATOM 1254 O O . ARG A 1 162 ? 6.906 7.790 -17.109 1.00 52.50 162 ARG A O 1
ATOM 1261 N N . GLU A 1 163 ? 4.897 7.064 -16.402 1.00 47.22 163 GLU A N 1
ATOM 1262 C CA . GLU A 1 163 ? 5.137 5.643 -16.687 1.00 47.22 163 GLU A CA 1
ATOM 1263 C C . GLU A 1 163 ? 4.660 5.178 -18.075 1.00 47.22 163 GLU A C 1
ATOM 1265 O O . GLU A 1 163 ? 5.075 4.111 -18.514 1.00 47.22 163 GLU A O 1
ATOM 1270 N N . THR A 1 164 ? 3.828 5.945 -18.803 1.00 49.25 164 THR A N 1
ATOM 1271 C CA . THR A 1 164 ? 3.090 5.384 -19.961 1.00 49.25 164 THR A CA 1
ATOM 1272 C C . THR A 1 164 ? 3.179 6.091 -21.326 1.00 49.25 164 THR A C 1
ATOM 1274 O O . THR A 1 164 ? 2.741 5.476 -22.297 1.00 49.25 164 THR A O 1
ATOM 1277 N N . ALA A 1 165 ? 3.742 7.299 -21.507 1.00 55.22 165 ALA A N 1
ATOM 1278 C CA . ALA A 1 165 ? 3.795 7.898 -22.860 1.00 55.22 165 ALA A CA 1
ATOM 1279 C C . ALA A 1 165 ? 4.825 9.025 -23.081 1.00 55.22 165 ALA A C 1
ATOM 1281 O O . ALA A 1 165 ? 5.045 9.863 -22.207 1.00 55.22 165 ALA A O 1
ATOM 1282 N N . ASP A 1 166 ? 5.335 9.120 -24.320 1.00 65.44 166 ASP A N 1
ATOM 1283 C CA . ASP A 1 166 ? 5.925 10.339 -24.896 1.00 65.44 166 ASP A CA 1
ATOM 1284 C C . ASP A 1 166 ? 4.847 11.437 -24.975 1.00 65.44 166 ASP A C 1
ATOM 1286 O O . ASP A 1 166 ? 4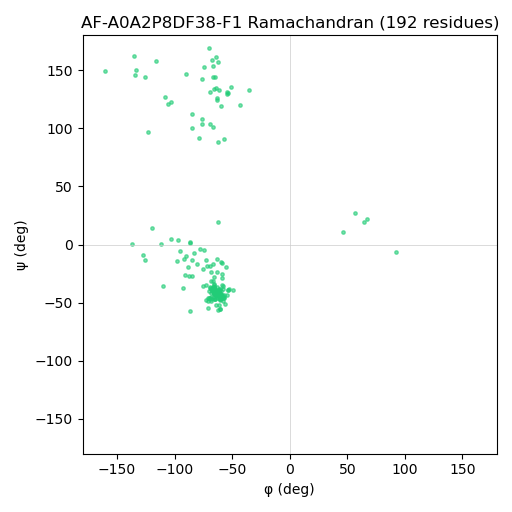.113 11.565 -25.959 1.00 65.44 166 ASP A O 1
ATOM 1290 N N . LEU A 1 167 ? 4.701 12.211 -23.899 1.00 69.25 167 LEU A N 1
ATOM 1291 C CA . LEU A 1 167 ? 3.730 13.301 -23.830 1.00 69.25 167 LEU A CA 1
ATOM 1292 C C . LEU A 1 167 ? 4.056 14.388 -24.857 1.00 69.25 167 LEU A C 1
ATOM 1294 O O . LEU A 1 167 ? 5.184 14.875 -24.959 1.00 69.25 167 LEU A O 1
ATOM 1298 N N . THR A 1 168 ? 3.029 14.850 -25.564 1.00 85.44 168 THR A N 1
ATOM 1299 C CA . THR A 1 168 ? 3.145 16.059 -26.381 1.00 85.44 168 THR A CA 1
ATOM 1300 C C . THR A 1 168 ? 3.359 17.283 -25.491 1.00 85.44 168 THR A C 1
ATOM 1302 O O . THR A 1 168 ? 2.908 17.340 -24.343 1.00 85.44 168 THR A O 1
ATOM 1305 N N . ARG A 1 169 ? 4.001 18.318 -26.039 1.00 81.69 169 ARG A N 1
ATOM 1306 C CA . ARG A 1 169 ? 4.190 19.600 -25.344 1.00 81.69 169 ARG A CA 1
ATOM 1307 C C . ARG A 1 169 ? 2.870 20.186 -24.825 1.00 81.69 169 ARG A C 1
ATOM 1309 O O . ARG A 1 169 ? 2.824 20.686 -23.708 1.00 81.69 169 ARG A O 1
ATOM 1316 N N . GLU A 1 170 ? 1.797 20.070 -25.603 1.00 87.19 170 GLU A N 1
ATOM 1317 C CA . GLU A 1 170 ? 0.468 20.556 -25.222 1.00 87.19 170 GLU A CA 1
ATOM 1318 C C . GLU A 1 170 ? -0.095 19.815 -23.999 1.00 87.19 170 GLU A C 1
ATOM 1320 O O . GLU A 1 170 ? -0.666 20.439 -23.104 1.00 87.19 170 GLU A O 1
ATOM 1325 N N . GLN A 1 171 ? 0.112 18.498 -23.910 1.00 83.94 171 GLN A N 1
ATOM 1326 C CA . GLN A 1 171 ? -0.295 17.704 -22.747 1.00 83.94 171 GLN A CA 1
ATOM 1327 C C . GLN A 1 171 ? 0.514 18.075 -21.499 1.00 83.94 171 GLN A C 1
ATOM 1329 O O . GLN A 1 171 ? -0.061 18.202 -20.417 1.00 83.94 171 GLN A O 1
ATOM 1334 N N . VAL A 1 172 ? 1.823 18.316 -21.639 1.00 83.56 172 VAL A N 1
ATOM 1335 C CA . VAL A 1 172 ? 2.670 18.799 -20.534 1.00 83.56 172 VAL A CA 1
ATOM 1336 C C . VAL A 1 172 ? 2.166 20.150 -20.015 1.00 83.56 172 VAL A C 1
ATOM 1338 O O . VAL A 1 172 ? 1.954 20.302 -18.812 1.00 83.56 172 VAL A O 1
ATOM 1341 N N . GLU A 1 173 ? 1.885 21.094 -20.915 1.00 87.75 173 GLU A N 1
ATOM 1342 C CA . GLU A 1 173 ? 1.355 22.420 -20.569 1.00 87.75 173 GLU A CA 1
ATOM 1343 C C . GLU A 1 173 ? -0.062 22.341 -19.960 1.00 87.75 173 GLU A C 1
ATOM 1345 O O . GLU A 1 173 ? -0.408 23.092 -19.045 1.00 87.75 173 GLU A O 1
ATOM 1350 N N . ALA A 1 174 ? -0.912 21.423 -20.430 1.00 86.38 174 ALA A N 1
ATOM 1351 C CA . ALA A 1 174 ? -2.233 21.183 -19.849 1.00 86.38 174 ALA A CA 1
ATOM 1352 C C . ALA A 1 174 ? -2.145 20.616 -18.422 1.00 86.38 174 ALA A C 1
ATOM 1354 O O . ALA A 1 174 ? -2.863 21.083 -17.536 1.00 86.38 174 ALA A O 1
ATOM 1355 N N . ARG A 1 175 ? -1.231 19.670 -18.177 1.00 88.31 175 ARG A N 1
ATOM 1356 C CA . ARG A 1 175 ? -0.972 19.110 -16.843 1.00 88.31 175 ARG A CA 1
ATOM 1357 C C . ARG A 1 175 ? -0.477 20.176 -15.870 1.00 88.31 175 ARG A C 1
ATOM 1359 O O . ARG A 1 175 ? -0.967 20.258 -14.748 1.00 88.31 175 ARG A O 1
ATOM 1366 N N . GLU A 1 176 ? 0.480 21.002 -16.287 1.00 87.62 176 GLU A N 1
ATOM 1367 C CA . GLU A 1 176 ? 1.008 22.084 -15.447 1.00 87.62 176 GLU A CA 1
ATOM 1368 C C . GLU A 1 176 ? -0.086 23.082 -15.056 1.00 87.62 176 GLU A C 1
ATOM 1370 O O . GLU A 1 176 ? -0.195 23.449 -13.884 1.00 87.62 176 GLU A O 1
ATOM 1375 N N . ARG A 1 177 ? -0.965 23.444 -16.001 1.00 94.25 177 ARG A N 1
ATOM 1376 C CA . ARG A 1 177 ? -2.141 24.275 -15.708 1.00 94.25 177 ARG A CA 1
ATOM 1377 C C . ARG A 1 177 ? -3.105 23.601 -14.735 1.00 94.25 177 ARG A C 1
ATOM 1379 O O . ARG A 1 177 ? -3.586 24.264 -13.821 1.00 94.25 177 ARG A O 1
ATOM 1386 N N . ALA A 1 178 ? -3.372 22.305 -14.893 1.00 89.44 178 ALA A N 1
ATOM 1387 C CA . ALA A 1 178 ? -4.243 21.563 -13.982 1.00 89.44 178 ALA A CA 1
ATOM 1388 C C . ALA A 1 178 ? -3.702 21.567 -12.541 1.00 89.44 178 ALA A C 1
ATOM 1390 O O . ALA A 1 178 ? -4.443 21.878 -11.609 1.00 89.44 178 ALA A O 1
ATOM 1391 N N . CYS A 1 179 ? -2.400 21.324 -12.359 1.00 89.00 179 CYS A N 1
ATOM 1392 C CA . CYS A 1 179 ? -1.742 21.433 -11.055 1.00 89.00 179 CYS A CA 1
ATOM 1393 C C . CYS A 1 179 ? -1.853 22.848 -10.467 1.00 89.00 179 CYS A C 1
ATOM 1395 O O . CYS A 1 179 ? -2.187 22.992 -9.293 1.00 89.00 179 CYS A O 1
ATOM 1397 N N . ALA A 1 180 ? -1.637 23.886 -11.280 1.00 91.38 180 ALA A N 1
ATOM 1398 C CA . ALA A 1 180 ? -1.763 25.271 -10.830 1.00 91.38 180 ALA A CA 1
ATOM 1399 C C . ALA A 1 180 ? -3.198 25.615 -10.388 1.00 91.38 180 ALA A C 1
ATOM 1401 O O . ALA A 1 180 ? -3.388 26.287 -9.376 1.00 91.38 180 ALA A O 1
ATOM 1402 N N . TYR A 1 181 ? -4.221 25.127 -11.098 1.00 95.94 181 TYR A N 1
ATOM 1403 C CA . TYR A 1 181 ? -5.617 25.325 -10.695 1.00 95.94 181 TYR A CA 1
ATOM 1404 C C . TYR A 1 181 ? -5.971 24.597 -9.401 1.00 95.94 181 TYR A C 1
ATOM 1406 O O . TYR A 1 181 ? -6.722 25.139 -8.592 1.00 95.94 181 TYR A O 1
ATOM 1414 N N . ILE A 1 182 ? -5.412 23.408 -9.179 1.00 92.94 182 ILE A N 1
ATOM 1415 C CA . ILE A 1 182 ? -5.560 22.689 -7.911 1.00 92.94 182 ILE A CA 1
ATOM 1416 C C . ILE A 1 182 ? -4.979 23.511 -6.753 1.00 92.94 182 ILE A C 1
ATOM 1418 O O . ILE A 1 182 ? -5.633 23.649 -5.719 1.00 92.94 182 ILE A O 1
ATOM 1422 N N . ASP A 1 183 ? -3.793 24.095 -6.927 1.00 92.12 183 ASP A N 1
ATOM 1423 C CA . ASP A 1 183 ? -3.164 24.922 -5.891 1.00 92.12 183 ASP A CA 1
ATOM 1424 C C . ASP A 1 183 ? -3.977 26.199 -5.611 1.00 92.12 183 ASP A C 1
ATOM 1426 O O . ASP A 1 183 ? -4.184 26.559 -4.450 1.00 92.12 183 ASP A O 1
ATOM 1430 N N . ILE A 1 184 ? -4.524 26.838 -6.654 1.00 95.12 184 ILE A N 1
ATOM 1431 C CA . ILE A 1 184 ? -5.451 27.974 -6.512 1.00 95.12 184 ILE A CA 1
ATOM 1432 C C . ILE A 1 184 ? -6.705 27.564 -5.729 1.00 95.12 184 ILE A C 1
ATOM 1434 O O . ILE A 1 184 ? -7.116 28.271 -4.810 1.00 95.12 184 ILE A O 1
ATOM 1438 N N . ALA A 1 185 ? -7.307 26.420 -6.065 1.00 92.44 185 ALA A N 1
ATOM 1439 C CA . ALA A 1 185 ? -8.507 25.926 -5.396 1.00 92.44 185 ALA A CA 1
ATOM 1440 C C . ALA A 1 185 ? -8.252 25.627 -3.910 1.00 92.44 185 ALA A C 1
ATOM 1442 O O . ALA A 1 185 ? -9.047 26.027 -3.060 1.00 92.44 185 ALA A O 1
ATOM 1443 N N . LYS A 1 186 ? -7.117 24.992 -3.582 1.00 93.06 186 LYS A N 1
ATOM 1444 C CA . LYS A 1 186 ? -6.673 24.779 -2.195 1.00 93.06 186 LYS A CA 1
ATOM 1445 C C . LYS A 1 186 ? -6.515 26.110 -1.450 1.00 93.06 186 LYS A C 1
ATOM 1447 O O . LYS A 1 186 ? -7.028 26.248 -0.345 1.00 93.06 186 LYS A O 1
ATOM 1452 N N . GLY A 1 187 ? -5.875 27.104 -2.069 1.00 91.75 187 GLY A N 1
ATOM 1453 C CA . GLY A 1 187 ? -5.703 28.436 -1.478 1.00 91.75 187 GLY A CA 1
ATOM 1454 C C . GLY A 1 187 ? -7.028 29.145 -1.176 1.00 91.75 187 GLY A C 1
ATOM 1455 O O . GLY A 1 187 ? -7.198 29.685 -0.085 1.00 91.75 187 GLY A O 1
ATOM 1456 N N . ALA A 1 188 ? -7.987 29.087 -2.104 1.00 93.00 188 ALA A N 1
ATOM 1457 C CA . ALA A 1 188 ? -9.314 29.674 -1.914 1.00 93.00 188 ALA A CA 1
ATOM 1458 C C . ALA A 1 188 ? -10.114 28.979 -0.796 1.00 93.00 188 ALA A C 1
ATOM 1460 O O . ALA A 1 188 ? -10.811 29.638 -0.026 1.00 93.00 188 ALA A O 1
ATOM 1461 N N . LEU A 1 189 ? -9.998 27.652 -0.676 1.00 90.06 189 LEU A N 1
ATOM 1462 C CA . LEU A 1 189 ? -10.630 26.887 0.403 1.00 90.06 189 LEU A CA 1
ATOM 1463 C C . LEU A 1 189 ? -10.042 27.228 1.776 1.00 90.06 189 LEU A C 1
ATOM 1465 O O . LEU A 1 189 ? -10.792 27.339 2.744 1.00 90.06 189 LEU A O 1
ATOM 1469 N N . ASP A 1 190 ? -8.724 27.415 1.859 1.00 90.19 190 ASP A N 1
ATOM 1470 C CA . ASP A 1 190 ? -8.051 27.854 3.084 1.00 90.19 190 ASP A CA 1
ATOM 1471 C C . ASP A 1 190 ? -8.457 29.274 3.489 1.00 90.19 190 ASP A C 1
ATOM 1473 O O . ASP A 1 190 ? -8.661 29.537 4.672 1.00 90.19 190 ASP A O 1
ATOM 1477 N N . GLU A 1 191 ? -8.593 30.191 2.527 1.00 90.44 191 GLU A N 1
ATOM 1478 C CA . GLU A 1 191 ? -9.074 31.552 2.785 1.00 90.44 191 GLU A CA 1
ATOM 1479 C C . GLU A 1 191 ? -10.513 31.551 3.307 1.00 90.44 191 GLU A C 1
ATOM 1481 O O . GLU A 1 191 ? -10.806 32.226 4.289 1.00 90.44 191 GLU A O 1
ATOM 1486 N N . ALA A 1 192 ? -11.388 30.741 2.710 1.00 84.94 192 ALA A N 1
ATOM 1487 C CA . ALA A 1 192 ? -12.779 30.612 3.134 1.00 84.94 192 ALA A CA 1
ATOM 1488 C C . ALA A 1 192 ? -12.951 29.966 4.526 1.00 84.94 192 ALA A C 1
ATOM 1490 O O . ALA A 1 192 ? -14.027 30.065 5.112 1.00 84.94 192 ALA A O 1
ATOM 1491 N N . GLY A 1 193 ? -11.917 29.298 5.051 1.00 80.06 193 GLY A N 1
ATOM 1492 C CA . GLY A 1 193 ? -11.914 28.675 6.378 1.00 80.06 193 GLY A CA 1
ATOM 1493 C C . GLY A 1 193 ? -11.285 29.498 7.502 1.00 80.06 193 GLY A C 1
ATOM 1494 O O . GLY A 1 193 ? -11.162 28.968 8.610 1.00 80.06 193 GLY A O 1
ATOM 1495 N N . ARG A 1 194 ? -10.853 30.734 7.225 1.00 77.62 194 ARG A N 1
ATOM 1496 C CA . ARG A 1 194 ? -10.339 31.699 8.214 1.00 77.62 194 ARG A CA 1
ATOM 1497 C C . ARG A 1 194 ? -11.443 32.621 8.715 1.00 77.62 194 ARG A C 1
ATOM 1499 O O . ARG A 1 194 ? -11.373 32.969 9.914 1.00 77.62 194 ARG A O 1
#